Protein AF-A0A2M7HUG2-F1 (afdb_monomer)

Mean predicted aligned error: 11.89 Å

Nearest PDB structures (foldseek):
  5kzf-assembly1_D  TM=2.959E-01  e=6.775E+00  Mycobacterium tuberculosis H37Ra
  5kzf-assembly2_I  TM=2.815E-01  e=8.366E+00  Mycobacterium tub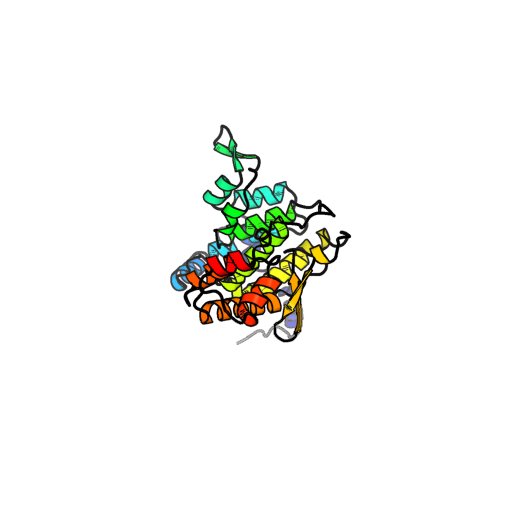erculosis H37Ra

Solvent-accessible surface area (backbone atoms only — not comparable to full-atom values): 16858 Å² total; per-residue (Å²): 139,79,85,80,78,78,63,81,75,59,64,70,60,55,68,65,53,69,78,73,55,79,51,75,72,56,66,36,56,81,67,73,50,79,65,95,54,52,68,56,48,52,48,49,33,65,72,63,66,51,101,62,50,58,61,59,58,77,66,34,47,53,56,66,56,65,70,40,69,77,71,44,76,65,59,49,48,58,36,48,66,69,42,59,65,77,54,29,62,60,41,29,38,67,44,98,87,67,44,84,39,66,78,48,88,69,64,67,67,78,48,67,78,54,88,51,71,68,50,51,39,52,34,53,49,52,43,66,70,58,74,77,75,57,75,89,54,80,58,56,62,29,30,51,35,32,55,48,49,52,44,39,33,73,74,43,85,51,41,85,48,38,61,62,50,51,50,49,50,24,69,48,47,6,70,84,41,60,86,61,85,61,61,66,71,56,52,36,46,77,38,66,43,97,88,68,48,82,42,71,40,66,34,41,57,65,32,58,78,67,67,76,58,60,66,47,52,54,51,52,51,51,53,48,52,50,37,34,76,58,55,44,33,58,97,44,73,69,30,48,53,54,47,57,72,64,64,46,84,94,37,42,54,51,48,48,42,45,72,75,68,42,94,74,59,54,78,32,57,70,53,42,47,58,72,38,45,84,90,68,80,131

Foldseek 3Di:
DDDDDDDPVVVVVVVVVVVVCPDPQVVVVVVVHPRPVPVVQVVVQVVVVDPDRVVCVVPQLLCQVLVPLQDDPVSLVVSQCPAPPVSLVQFADADPVRDGDDGDPHDLVVLLPDQDPSSLSVLLSVVNVPLDDPQPDQPVSFQSSLLSLLLNLQQHPCVVCSQVVLVSSQVSHQVSAQPPDHPPVNQWDWAAAPVRDIDIDGSGSYHVDHDRCVVVSVVLVVLLVLCCVLVQFPPDSVRSSVSSSLDDSVQVRQSNCQRPPDPDHDNYSVRSCLRRDPPNDD

Structure (mmCIF, N/CA/C/O backbone):
data_AF-A0A2M7HUG2-F1
#
_entry.id   AF-A0A2M7HUG2-F1
#
loop_
_atom_site.group_PDB
_atom_site.id
_atom_site.type_symbol
_atom_site.label_atom_id
_atom_site.label_alt_id
_atom_site.label_comp_id
_atom_site.label_asym_id
_atom_site.label_entity_id
_atom_site.label_seq_id
_atom_site.pdbx_PDB_ins_code
_atom_site.Cartn_x
_atom_site.Cartn_y
_atom_site.Cartn_z
_atom_site.occupancy
_atom_site.B_iso_or_equiv
_atom_site.auth_seq_id
_atom_site.auth_comp_id
_atom_site.auth_asym_id
_atom_site.auth_atom_id
_atom_site.pdbx_PDB_model_num
ATOM 1 N N . MET A 1 1 ? 27.079 -58.020 -15.331 1.00 39.78 1 MET A N 1
ATOM 2 C CA . MET A 1 1 ? 28.140 -57.332 -14.550 1.00 39.78 1 MET A CA 1
ATOM 3 C C . MET A 1 1 ? 29.052 -56.635 -15.557 1.00 39.78 1 MET A C 1
ATOM 5 O O . MET A 1 1 ? 29.547 -57.311 -16.440 1.00 39.78 1 MET A O 1
ATOM 9 N N . LYS A 1 2 ? 29.180 -55.307 -15.598 1.00 27.20 2 LYS A N 1
ATOM 10 C CA . LYS A 1 2 ? 29.823 -54.458 -14.583 1.00 27.20 2 LYS A CA 1
ATOM 11 C C . LYS A 1 2 ? 29.139 -53.083 -14.495 1.00 27.20 2 LYS A C 1
ATOM 13 O O . LYS A 1 2 ? 29.057 -52.376 -15.493 1.00 27.20 2 LYS A O 1
ATOM 18 N N . LYS A 1 3 ? 28.716 -52.695 -13.285 1.00 33.09 3 LYS A N 1
ATOM 19 C CA . LYS A 1 3 ? 28.557 -51.284 -12.904 1.00 33.09 3 LYS A CA 1
ATOM 20 C C . LYS A 1 3 ? 29.951 -50.652 -12.961 1.00 33.09 3 LYS A C 1
ATOM 22 O O . LYS A 1 3 ? 30.840 -51.123 -12.255 1.00 33.09 3 LYS A O 1
ATOM 27 N N . LYS A 1 4 ? 30.150 -49.621 -13.782 1.00 33.12 4 LYS A N 1
ATOM 28 C CA . LYS A 1 4 ? 31.242 -48.671 -13.545 1.00 33.12 4 LYS A CA 1
ATOM 29 C C . LYS A 1 4 ? 30.727 -47.668 -12.518 1.00 33.12 4 LYS A C 1
ATOM 31 O O . LYS A 1 4 ? 29.831 -46.887 -12.815 1.00 33.12 4 LYS A O 1
ATOM 36 N N . LEU A 1 5 ? 31.238 -47.786 -11.297 1.00 35.53 5 LEU A N 1
ATOM 37 C CA . LEU A 1 5 ? 31.214 -46.718 -10.306 1.00 35.53 5 LEU A CA 1
ATOM 38 C C . LEU A 1 5 ? 32.145 -45.624 -10.834 1.00 35.53 5 LEU A C 1
ATOM 40 O O . LEU A 1 5 ? 33.320 -45.899 -11.080 1.00 35.53 5 LEU A O 1
ATOM 44 N N . PHE A 1 6 ? 31.603 -44.435 -11.084 1.00 30.91 6 PHE A N 1
ATOM 45 C CA . PHE A 1 6 ? 32.429 -43.255 -11.305 1.00 30.91 6 PHE A CA 1
ATOM 46 C C . PHE A 1 6 ? 33.129 -42.898 -9.990 1.00 30.91 6 PHE A C 1
ATOM 48 O O . PHE A 1 6 ? 32.556 -43.055 -8.911 1.00 30.91 6 PHE A O 1
ATOM 55 N N . ALA A 1 7 ? 34.403 -42.529 -10.109 1.00 40.62 7 ALA A N 1
ATOM 56 C CA . ALA A 1 7 ? 35.298 -42.239 -9.001 1.00 40.62 7 ALA A CA 1
ATOM 57 C C . ALA A 1 7 ? 34.844 -40.988 -8.229 1.00 40.62 7 ALA A C 1
ATOM 59 O O . ALA A 1 7 ? 34.302 -40.051 -8.816 1.00 40.62 7 ALA A O 1
ATOM 60 N N . GLU A 1 8 ? 35.114 -40.968 -6.921 1.00 42.09 8 GLU A N 1
ATOM 61 C CA . GLU A 1 8 ? 34.738 -39.909 -5.965 1.00 42.09 8 GLU A CA 1
ATOM 62 C C . GLU A 1 8 ? 35.249 -38.497 -6.334 1.00 42.09 8 GLU A C 1
ATOM 64 O O . GLU A 1 8 ? 34.777 -37.503 -5.783 1.00 42.09 8 GLU A O 1
ATOM 69 N N . ASP A 1 9 ? 36.131 -38.371 -7.330 1.00 41.25 9 ASP A N 1
ATOM 70 C CA . ASP A 1 9 ? 36.651 -37.088 -7.811 1.00 41.25 9 ASP A CA 1
ATOM 71 C C . ASP A 1 9 ? 35.738 -36.355 -8.821 1.00 41.25 9 ASP A C 1
ATOM 73 O O . ASP A 1 9 ? 35.907 -35.152 -9.033 1.00 41.25 9 ASP A O 1
ATOM 77 N N . GLU A 1 10 ? 34.716 -37.003 -9.398 1.00 36.75 10 GLU A N 1
ATOM 78 C CA . GLU A 1 10 ? 33.700 -36.308 -10.222 1.00 36.75 10 GLU A CA 1
ATOM 79 C C . GLU A 1 10 ? 32.629 -35.598 -9.374 1.00 36.75 10 GLU A C 1
ATOM 81 O O . GLU A 1 10 ? 31.995 -34.636 -9.817 1.00 36.75 10 GLU A O 1
ATOM 86 N N . GLN A 1 11 ? 32.471 -35.994 -8.109 1.00 38.34 11 GLN A N 1
ATOM 87 C CA . GLN A 1 11 ? 31.438 -35.453 -7.223 1.00 38.34 11 GLN A CA 1
ATOM 88 C C . GLN A 1 11 ? 31.747 -34.023 -6.745 1.00 38.34 11 GLN A C 1
ATOM 90 O O . GLN A 1 11 ? 30.830 -33.255 -6.457 1.00 38.34 11 GLN A O 1
ATOM 95 N N . ARG A 1 12 ? 33.028 -33.622 -6.733 1.00 36.09 12 ARG A N 1
ATOM 96 C CA . ARG A 1 12 ? 33.456 -32.257 -6.369 1.00 36.09 12 ARG A CA 1
ATOM 97 C C . ARG A 1 12 ? 33.405 -31.249 -7.517 1.00 36.09 12 ARG A C 1
ATOM 99 O O . ARG A 1 12 ? 33.442 -30.053 -7.252 1.00 36.09 12 ARG A O 1
ATOM 106 N N . ARG A 1 13 ? 33.289 -31.691 -8.777 1.00 34.22 13 ARG A N 1
ATOM 107 C CA . ARG A 1 13 ? 33.104 -30.778 -9.925 1.00 34.22 13 ARG A CA 1
ATOM 108 C C . ARG A 1 13 ? 31.634 -30.465 -10.208 1.00 34.22 13 ARG A C 1
ATOM 110 O O . ARG A 1 13 ? 31.331 -29.372 -10.675 1.00 34.22 13 ARG A O 1
ATOM 117 N N . HIS A 1 14 ? 30.712 -31.350 -9.830 1.00 34.72 14 HIS A N 1
ATOM 118 C CA . HIS A 1 14 ? 29.276 -31.088 -9.972 1.00 34.72 14 HIS A CA 1
ATOM 119 C C . HIS A 1 14 ? 28.675 -30.200 -8.872 1.00 34.72 14 HIS A C 1
ATOM 121 O O . HIS A 1 14 ? 27.609 -29.623 -9.084 1.00 34.72 14 HIS A O 1
ATOM 127 N N . SER A 1 15 ? 29.349 -30.009 -7.732 1.00 34.22 15 SER A N 1
ATOM 128 C CA . SER A 1 15 ? 28.860 -29.092 -6.691 1.00 34.22 15 SER A CA 1
ATOM 129 C C . SER A 1 15 ? 29.024 -27.612 -7.058 1.00 34.22 15 SER A C 1
ATOM 131 O O . SER A 1 15 ? 28.327 -26.773 -6.498 1.00 34.22 15 SER A O 1
ATOM 133 N N . SER A 1 16 ? 29.904 -27.278 -8.008 1.00 33.34 16 SER A N 1
ATOM 134 C CA . SER A 1 16 ? 30.095 -25.901 -8.493 1.00 33.34 16 SER A CA 1
ATOM 135 C C . SER A 1 16 ? 29.276 -25.553 -9.744 1.00 33.34 16 SER A C 1
ATOM 137 O O . SER A 1 16 ? 29.158 -24.379 -10.075 1.00 33.34 16 SER A O 1
ATOM 139 N N . GLU A 1 17 ? 28.662 -26.530 -10.419 1.00 35.22 17 GLU A N 1
ATOM 140 C CA . GLU A 1 17 ? 27.786 -26.279 -11.582 1.00 35.22 17 GLU A CA 1
ATOM 141 C C . GLU A 1 17 ? 26.305 -26.090 -11.219 1.00 35.22 17 GLU A C 1
ATOM 143 O O . GLU A 1 17 ? 25.528 -25.589 -12.034 1.00 35.22 17 GLU A O 1
ATOM 148 N N . TRP A 1 18 ? 25.900 -26.439 -9.995 1.00 32.62 18 TRP A N 1
ATOM 149 C CA . TRP A 1 18 ? 24.529 -26.218 -9.514 1.00 32.62 18 TRP A CA 1
ATOM 150 C C . TRP A 1 18 ? 24.220 -24.748 -9.200 1.00 32.62 18 TRP A C 1
ATOM 152 O O . TRP A 1 18 ? 23.060 -24.349 -9.226 1.00 32.62 18 TRP A O 1
ATOM 162 N N . LEU A 1 19 ? 25.248 -23.933 -8.945 1.00 33.41 19 LEU A N 1
ATOM 163 C CA . LEU A 1 19 ? 25.098 -22.508 -8.629 1.00 33.41 19 LEU A CA 1
ATOM 164 C C . LEU A 1 19 ? 25.154 -21.594 -9.861 1.00 33.41 19 LEU A C 1
ATOM 166 O O . LEU A 1 19 ? 24.827 -20.420 -9.741 1.00 33.41 19 LEU A O 1
ATOM 170 N N . ASN A 1 20 ? 25.532 -22.118 -11.034 1.00 36.84 20 ASN A N 1
ATOM 171 C CA . ASN A 1 20 ? 25.719 -21.312 -12.249 1.00 36.84 20 ASN A CA 1
ATOM 172 C C . ASN A 1 20 ? 24.784 -21.691 -13.410 1.00 36.84 20 ASN A C 1
ATOM 174 O O . ASN A 1 20 ? 24.935 -21.209 -14.525 1.00 36.84 20 ASN A O 1
ATOM 178 N N . ASN A 1 21 ? 23.797 -22.549 -13.149 1.00 37.16 21 ASN A N 1
ATOM 179 C CA . ASN A 1 21 ? 22.698 -22.820 -14.069 1.00 37.16 21 ASN A CA 1
ATOM 180 C C . ASN A 1 21 ? 21.395 -22.367 -13.415 1.00 37.16 21 ASN A C 1
ATOM 182 O O . ASN A 1 21 ? 20.543 -23.181 -13.051 1.00 37.16 21 ASN A O 1
ATOM 186 N N . SER A 1 22 ? 21.254 -21.049 -13.260 1.00 41.75 22 SER A N 1
ATOM 187 C CA . SER A 1 22 ? 19.952 -20.407 -13.123 1.00 41.75 22 SER A CA 1
ATOM 188 C C . SER A 1 22 ? 19.038 -20.985 -14.206 1.00 41.75 22 SER A C 1
ATOM 190 O O . SER A 1 22 ? 19.267 -20.853 -15.403 1.00 41.75 22 SER A O 1
ATOM 192 N N . SER A 1 23 ? 18.084 -21.780 -13.730 1.00 41.84 23 SER A N 1
ATOM 193 C CA . SER A 1 23 ? 17.016 -22.473 -14.438 1.00 41.84 23 SER A CA 1
ATOM 194 C C . SER A 1 23 ? 16.964 -22.264 -15.961 1.00 41.84 23 SER A C 1
ATOM 196 O O . SER A 1 23 ? 16.574 -21.199 -16.441 1.00 41.84 23 SER A O 1
ATOM 198 N N . ARG A 1 24 ? 17.195 -23.342 -16.731 1.00 43.53 24 ARG A N 1
ATOM 199 C CA . ARG A 1 24 ? 16.886 -23.448 -18.181 1.00 43.53 24 ARG A CA 1
ATOM 200 C C . ARG A 1 24 ? 15.487 -22.923 -18.564 1.00 43.53 24 ARG A C 1
ATOM 202 O O . ARG A 1 24 ? 15.224 -22.698 -19.741 1.00 43.53 24 ARG A O 1
ATOM 209 N N . PHE A 1 25 ? 14.597 -22.763 -17.585 1.00 43.25 25 PHE A N 1
ATOM 210 C CA . PHE A 1 25 ? 13.287 -22.127 -17.685 1.00 43.25 25 PHE A CA 1
ATOM 211 C C . PHE A 1 25 ? 13.347 -20.644 -18.093 1.00 43.25 25 PHE A C 1
ATOM 213 O O . PHE A 1 25 ? 12.563 -20.234 -18.942 1.00 43.25 25 PHE A O 1
ATOM 220 N N . PHE A 1 26 ? 14.268 -19.848 -17.535 1.00 45.03 26 PHE A N 1
ATOM 221 C CA . PHE A 1 26 ? 14.373 -18.413 -17.839 1.00 45.03 26 PHE A CA 1
ATOM 222 C C . PHE A 1 26 ? 15.139 -18.157 -19.141 1.00 45.03 26 PHE A C 1
ATOM 224 O O . PHE A 1 26 ? 14.700 -17.347 -19.954 1.00 45.03 26 PHE A O 1
ATOM 231 N N . ASN A 1 27 ? 16.179 -18.951 -19.415 1.00 44.00 27 ASN A N 1
ATOM 232 C CA . ASN A 1 27 ? 16.991 -18.812 -20.632 1.00 44.00 27 ASN A CA 1
ATOM 233 C C . ASN A 1 27 ? 16.197 -19.090 -21.926 1.00 44.00 27 ASN A C 1
ATOM 235 O O . ASN A 1 27 ? 16.525 -18.553 -22.977 1.00 44.00 27 ASN A O 1
ATOM 239 N N . LYS A 1 28 ? 15.128 -19.901 -21.868 1.00 46.50 28 LYS A N 1
ATOM 240 C CA . LYS A 1 28 ? 14.225 -20.144 -23.013 1.00 46.50 28 LYS A CA 1
ATOM 241 C C . LYS A 1 28 ? 13.199 -19.024 -23.226 1.00 46.50 28 LYS A C 1
ATOM 243 O O . LYS A 1 28 ? 12.776 -18.800 -24.357 1.00 46.50 28 LYS A O 1
ATOM 248 N N . LYS A 1 29 ? 12.847 -18.285 -22.165 1.00 48.59 29 LYS A N 1
ATOM 249 C CA . LYS A 1 29 ? 11.951 -17.118 -22.228 1.00 48.59 29 LYS A CA 1
ATOM 250 C C . LYS A 1 29 ? 12.645 -15.916 -22.879 1.00 48.59 29 LYS A C 1
ATOM 252 O O . LYS A 1 29 ? 12.018 -15.231 -23.678 1.00 48.59 29 LYS A O 1
ATOM 257 N N . GLU A 1 30 ? 13.938 -15.714 -22.610 1.00 42.62 30 GLU A N 1
ATOM 258 C CA . GLU A 1 30 ? 14.770 -14.718 -23.314 1.00 42.62 30 GLU A CA 1
ATOM 259 C C . GLU A 1 30 ? 14.915 -15.006 -24.821 1.00 42.62 30 GLU A C 1
ATOM 261 O O . GLU A 1 30 ? 15.179 -14.094 -25.597 1.00 42.62 30 GLU A O 1
ATOM 266 N N . GLN A 1 31 ? 14.701 -16.256 -25.251 1.00 44.75 31 GLN A N 1
ATOM 267 C CA . GLN A 1 31 ? 14.846 -16.702 -26.644 1.00 44.75 31 GLN A CA 1
ATOM 268 C C . GLN A 1 31 ? 13.511 -16.871 -27.396 1.00 44.75 31 GLN A C 1
ATOM 270 O O . GLN A 1 31 ? 13.511 -17.309 -28.544 1.00 44.75 31 GLN A O 1
ATOM 275 N N . GLY A 1 32 ? 12.372 -16.525 -26.784 1.00 38.75 32 GLY A N 1
ATOM 276 C CA . GLY A 1 32 ? 11.061 -16.570 -27.445 1.00 38.75 32 GLY A CA 1
ATOM 277 C C . GLY A 1 32 ? 10.471 -17.972 -27.651 1.00 38.75 32 GLY A C 1
ATOM 278 O O . GLY A 1 32 ? 9.516 -18.118 -28.413 1.00 38.75 32 GLY A O 1
ATOM 279 N N . GLU A 1 33 ? 10.993 -19.006 -26.982 1.00 40.38 33 GLU A N 1
ATOM 280 C CA . GLU A 1 33 ? 10.409 -20.352 -27.034 1.00 40.38 33 GLU A CA 1
ATOM 281 C C . GLU A 1 33 ? 9.232 -20.500 -26.043 1.00 40.38 33 GLU A C 1
ATOM 283 O O . GLU A 1 33 ? 9.330 -20.048 -24.895 1.00 40.38 33 GLU A O 1
ATOM 288 N N . PRO A 1 34 ? 8.123 -21.169 -26.428 1.00 41.75 34 PRO A N 1
ATOM 289 C CA . PRO A 1 34 ? 6.991 -21.401 -25.535 1.00 41.75 34 PRO A CA 1
ATOM 290 C C . PRO A 1 34 ? 7.377 -22.299 -24.350 1.00 41.75 34 PRO A C 1
ATOM 292 O O . PRO A 1 34 ? 8.118 -23.279 -24.473 1.00 41.75 34 PRO A O 1
ATOM 295 N N . VAL A 1 35 ? 6.862 -21.953 -23.168 1.00 49.34 35 VAL A N 1
ATOM 296 C CA . VAL A 1 35 ? 7.188 -22.616 -21.901 1.00 49.34 35 VAL A CA 1
ATOM 297 C C . VAL A 1 35 ? 6.667 -24.060 -21.924 1.00 49.34 35 VAL A C 1
ATOM 299 O O . VAL A 1 35 ? 5.472 -24.303 -21.836 1.00 49.34 35 VAL A O 1
ATOM 302 N N . ILE A 1 36 ? 7.573 -25.045 -21.955 1.00 46.25 36 ILE A N 1
ATOM 303 C CA . ILE A 1 36 ? 7.292 -26.499 -22.084 1.00 46.25 36 ILE A CA 1
ATOM 304 C C . ILE A 1 36 ? 6.369 -27.068 -20.970 1.00 46.25 36 ILE A C 1
ATOM 306 O O . ILE A 1 36 ? 5.913 -28.206 -21.046 1.00 46.25 36 ILE A O 1
ATOM 310 N N . ARG A 1 37 ? 6.057 -26.293 -19.922 1.00 52.31 37 ARG A N 1
ATOM 311 C CA . ARG A 1 37 ? 5.149 -26.673 -18.821 1.00 52.31 37 ARG A CA 1
ATOM 312 C C . ARG A 1 37 ? 4.022 -25.674 -18.579 1.00 52.31 37 ARG A C 1
ATOM 314 O O . ARG A 1 37 ? 3.494 -25.617 -17.473 1.00 52.31 37 ARG A O 1
ATOM 321 N N . GLU A 1 38 ? 3.658 -24.902 -19.597 1.00 52.06 38 GLU A N 1
ATOM 322 C CA . GLU A 1 38 ? 2.500 -24.005 -19.577 1.00 52.06 38 GLU A CA 1
ATOM 323 C C . GLU A 1 38 ? 1.259 -24.708 -19.006 1.00 52.06 38 GLU A C 1
ATOM 325 O O . GLU A 1 38 ? 0.693 -24.239 -18.027 1.00 52.06 38 GLU A O 1
ATOM 330 N N . TYR A 1 39 ? 0.984 -25.934 -19.462 1.00 56.41 39 TYR A N 1
ATOM 331 C CA . TYR A 1 39 ? -0.120 -26.764 -18.973 1.00 56.41 39 TYR A CA 1
ATOM 332 C C . TYR A 1 39 ? -0.062 -27.111 -17.471 1.00 56.41 39 TYR A C 1
ATOM 334 O O . TYR A 1 39 ? -1.100 -27.346 -16.864 1.00 56.41 39 TYR A O 1
ATOM 342 N N . VAL A 1 40 ? 1.127 -27.180 -16.854 1.00 56.12 40 VAL A N 1
ATOM 343 C CA . VAL A 1 40 ? 1.271 -27.447 -15.409 1.00 56.12 40 VAL A CA 1
ATOM 344 C C . VAL A 1 40 ? 0.944 -26.192 -14.616 1.00 56.12 40 VAL A C 1
ATOM 346 O O . VAL A 1 40 ? 0.274 -26.281 -13.596 1.00 56.12 40 VAL A O 1
ATOM 349 N N . VAL A 1 41 ? 1.405 -25.029 -15.083 1.00 57.81 41 VAL A N 1
ATOM 350 C CA . VAL A 1 41 ? 1.074 -23.742 -14.460 1.00 57.81 41 VAL A CA 1
ATOM 351 C C . VAL A 1 41 ? -0.418 -23.454 -14.629 1.00 57.81 41 VAL A C 1
ATOM 353 O O . VAL A 1 41 ? -1.068 -23.087 -13.658 1.00 57.81 41 VAL A O 1
ATOM 356 N N . ASP A 1 42 ? -0.979 -23.733 -15.807 1.00 60.19 42 ASP A N 1
ATOM 357 C CA . ASP A 1 42 ? -2.413 -23.615 -16.074 1.00 60.19 42 ASP A CA 1
ATOM 358 C C . ASP A 1 42 ? -3.236 -24.594 -15.205 1.00 60.19 42 ASP A C 1
ATOM 360 O O . ASP A 1 42 ? -4.296 -24.231 -14.697 1.00 60.19 42 ASP A O 1
ATOM 364 N N . ASP A 1 43 ? -2.758 -25.827 -14.972 1.00 60.22 43 ASP A N 1
ATOM 365 C CA . ASP A 1 43 ? -3.430 -26.794 -14.088 1.00 60.22 43 ASP A CA 1
ATOM 366 C C . ASP A 1 43 ? -3.313 -26.413 -12.603 1.00 60.22 43 ASP A C 1
ATOM 368 O O . ASP A 1 43 ? -4.262 -26.612 -11.845 1.00 60.22 43 ASP A O 1
ATOM 372 N N . ILE A 1 44 ? -2.185 -25.831 -12.181 1.00 60.34 44 ILE A N 1
ATOM 373 C CA . ILE A 1 44 ? -2.018 -25.252 -10.840 1.00 60.34 44 ILE A CA 1
ATOM 374 C C . ILE A 1 44 ? -2.990 -24.082 -10.659 1.00 60.34 44 ILE A C 1
ATOM 376 O O . ILE A 1 44 ? -3.737 -24.076 -9.684 1.00 60.34 44 ILE A O 1
ATOM 380 N N . ASP A 1 45 ? -3.056 -23.155 -11.615 1.00 62.91 45 ASP A N 1
ATOM 381 C CA . ASP A 1 45 ? -3.976 -22.011 -11.596 1.00 62.91 45 ASP A CA 1
ATOM 382 C C . ASP A 1 45 ? -5.436 -22.458 -11.516 1.00 62.91 45 ASP A C 1
ATOM 384 O O . ASP A 1 45 ? -6.195 -21.997 -10.659 1.00 62.91 45 ASP A O 1
ATOM 388 N N . ARG A 1 46 ? -5.812 -23.435 -12.348 1.00 66.06 46 ARG A N 1
ATOM 389 C CA . ARG A 1 46 ? -7.148 -24.037 -12.351 1.00 66.06 46 ARG A CA 1
ATOM 390 C C . ARG A 1 46 ? -7.499 -24.686 -11.011 1.00 66.06 46 ARG A C 1
ATOM 392 O O . ARG A 1 46 ? -8.639 -24.585 -10.569 1.00 66.06 46 ARG A O 1
ATOM 399 N N . ARG A 1 47 ? -6.550 -25.380 -10.374 1.00 60.03 47 ARG A N 1
ATOM 400 C CA . ARG A 1 47 ? -6.768 -26.069 -9.087 1.00 60.03 47 ARG A CA 1
ATOM 401 C C . ARG A 1 47 ? -6.772 -25.124 -7.896 1.00 60.03 47 ARG A C 1
ATOM 403 O O . ARG A 1 47 ? -7.486 -25.386 -6.934 1.00 60.03 47 ARG A O 1
ATOM 410 N N . LEU A 1 48 ? -5.974 -24.061 -7.944 1.00 62.22 48 LEU A N 1
ATOM 411 C CA . LEU A 1 48 ? -5.920 -23.061 -6.883 1.00 62.22 48 LEU A CA 1
ATOM 412 C C . LEU A 1 48 ? -7.151 -22.153 -6.894 1.00 62.22 48 LEU A C 1
ATOM 414 O O . LEU A 1 48 ? -7.438 -21.550 -5.864 1.00 62.22 48 LEU A O 1
ATOM 418 N N . ASN A 1 49 ? -7.889 -22.091 -8.016 1.00 54.72 49 ASN A N 1
ATOM 419 C CA . ASN A 1 49 ? -9.096 -21.271 -8.181 1.00 54.72 49 ASN A CA 1
ATOM 420 C C . ASN A 1 49 ? -8.889 -19.841 -7.650 1.00 54.72 49 ASN A C 1
ATOM 422 O O . ASN A 1 49 ? -9.771 -19.242 -7.033 1.00 54.72 49 ASN A O 1
ATOM 426 N N . ALA A 1 50 ? -7.667 -19.337 -7.811 1.00 56.78 50 ALA A N 1
ATOM 427 C CA . ALA A 1 50 ? -7.299 -18.019 -7.355 1.00 56.78 50 ALA A CA 1
ATOM 428 C C . ALA A 1 50 ? -7.932 -17.001 -8.306 1.00 56.78 50 ALA A C 1
ATOM 430 O O . ALA A 1 50 ? -7.947 -17.202 -9.519 1.00 56.78 50 ALA A O 1
ATOM 431 N N . GLU A 1 51 ? -8.394 -15.870 -7.773 1.00 52.97 51 GLU A N 1
ATOM 432 C CA . GLU A 1 51 ? -8.858 -14.733 -8.586 1.00 52.97 51 GLU A CA 1
ATOM 433 C C . GLU A 1 51 ? -7.761 -14.199 -9.533 1.00 52.97 51 GLU A C 1
ATOM 435 O O . GLU A 1 51 ? -8.039 -13.407 -10.431 1.00 52.97 51 GLU A O 1
ATOM 440 N N . PHE A 1 52 ? -6.514 -14.651 -9.352 1.00 54.88 52 PHE A N 1
ATOM 441 C CA . PHE A 1 52 ? -5.350 -14.272 -10.133 1.00 54.88 52 PHE A CA 1
ATOM 442 C C . PHE A 1 52 ? -4.529 -15.502 -10.553 1.00 54.88 52 PHE A C 1
ATOM 444 O O . PHE A 1 52 ? -4.124 -16.303 -9.713 1.00 54.88 52 PHE A O 1
ATOM 451 N N . SER A 1 53 ? -4.246 -15.627 -11.852 1.00 65.12 53 SER A N 1
ATOM 452 C CA . SER A 1 53 ? -3.376 -16.675 -12.407 1.00 65.12 53 SER A CA 1
ATOM 453 C C . SER A 1 53 ? -1.917 -16.471 -11.968 1.00 65.12 53 SER A C 1
ATOM 455 O O . SER A 1 53 ? -1.349 -15.392 -12.159 1.00 65.12 53 SER A O 1
ATOM 457 N N . PHE A 1 54 ? -1.273 -17.506 -11.424 1.00 64.88 54 PHE A N 1
ATOM 458 C CA . PHE A 1 54 ? 0.159 -17.525 -11.115 1.00 64.88 54 PHE A CA 1
ATOM 459 C C . PHE A 1 54 ? 1.000 -17.294 -12.362 1.00 64.88 54 PHE A C 1
ATOM 461 O O . PHE A 1 54 ? 2.027 -16.625 -12.280 1.00 64.88 54 PHE A O 1
ATOM 468 N N . LYS A 1 55 ? 0.581 -17.789 -13.530 1.00 64.56 55 LYS A N 1
ATOM 469 C CA . LYS A 1 55 ? 1.265 -17.487 -14.794 1.00 64.56 55 LYS A CA 1
ATOM 470 C C . LYS A 1 55 ? 1.278 -15.987 -15.077 1.00 64.56 55 LYS A C 1
ATOM 472 O O . LYS A 1 55 ? 2.332 -15.432 -15.392 1.00 64.56 55 LYS A O 1
ATOM 477 N N . THR A 1 56 ? 0.131 -15.333 -14.907 1.00 64.94 56 THR A N 1
ATOM 478 C CA . THR A 1 56 ? -0.009 -13.878 -15.042 1.00 64.94 56 THR A CA 1
ATOM 479 C C . THR A 1 56 ? 0.825 -13.139 -14.000 1.00 64.94 56 THR A C 1
ATOM 481 O O . THR A 1 56 ? 1.422 -12.116 -14.323 1.00 64.94 56 THR A O 1
ATOM 484 N N . LEU A 1 57 ? 0.943 -13.675 -12.780 1.00 67.50 57 LEU A N 1
ATOM 485 C CA . LEU A 1 57 ? 1.803 -13.120 -11.732 1.00 67.50 57 LEU A CA 1
ATOM 486 C C . LEU A 1 57 ? 3.280 -13.218 -12.097 1.00 67.50 57 LEU A C 1
ATOM 488 O O . LEU A 1 57 ? 3.972 -12.210 -12.085 1.00 67.50 57 LEU A O 1
ATOM 492 N N . LEU A 1 58 ? 3.767 -14.403 -12.456 1.00 68.38 58 LEU A N 1
ATOM 493 C CA . LEU A 1 58 ? 5.175 -14.648 -12.789 1.00 68.38 58 LEU A CA 1
ATOM 494 C C . LEU A 1 58 ? 5.612 -13.930 -14.071 1.00 68.38 58 LEU A C 1
ATOM 496 O O . LEU A 1 58 ? 6.787 -13.617 -14.248 1.00 68.38 58 LEU A O 1
ATOM 500 N N . CYS A 1 59 ? 4.675 -13.670 -14.980 1.00 72.56 59 CYS A N 1
ATOM 501 C CA . CYS A 1 59 ? 4.928 -12.913 -16.202 1.00 72.56 59 CYS A CA 1
ATOM 502 C C . CYS A 1 59 ? 4.564 -11.431 -16.077 1.00 72.56 59 CYS A C 1
ATOM 504 O O . CYS A 1 59 ? 4.611 -10.723 -17.080 1.00 72.56 59 CYS A O 1
ATOM 506 N N . HIS A 1 60 ? 4.206 -10.961 -14.880 1.00 82.44 60 HIS A N 1
ATOM 507 C CA . HIS A 1 60 ? 3.747 -9.596 -14.692 1.00 82.44 60 HIS A CA 1
ATOM 508 C C . HIS A 1 60 ? 4.864 -8.579 -15.009 1.00 82.44 60 HIS A C 1
ATOM 510 O O . HIS A 1 60 ? 5.992 -8.766 -14.541 1.00 82.44 60 HIS A O 1
ATOM 516 N N . PRO A 1 61 ? 4.571 -7.459 -15.708 1.00 83.44 61 PRO A N 1
ATOM 517 C CA . PRO A 1 61 ? 5.559 -6.411 -16.004 1.00 83.44 61 PRO A CA 1
ATOM 518 C C . PRO A 1 61 ? 6.236 -5.794 -14.768 1.00 83.44 61 PRO A C 1
ATOM 520 O O . PRO A 1 61 ? 7.299 -5.193 -14.878 1.00 83.44 61 PRO A O 1
ATOM 523 N N . LEU A 1 62 ? 5.651 -5.970 -13.577 1.00 87.50 62 LEU A N 1
ATOM 524 C CA . LEU A 1 62 ? 6.235 -5.536 -12.301 1.00 87.50 62 LEU A CA 1
ATOM 525 C C . LEU A 1 62 ? 7.669 -6.037 -12.124 1.00 87.50 62 LEU A C 1
ATOM 527 O O . LEU A 1 62 ? 8.511 -5.270 -11.678 1.00 87.50 62 LEU A O 1
ATOM 531 N N . TRP A 1 63 ? 7.946 -7.297 -12.469 1.00 85.31 63 TRP A N 1
ATOM 532 C CA . TRP A 1 63 ? 9.275 -7.879 -12.265 1.00 85.31 63 TRP A CA 1
ATOM 533 C C . TRP A 1 63 ? 10.329 -7.159 -13.108 1.00 85.31 63 TRP A C 1
ATOM 535 O O . TRP A 1 63 ? 11.365 -6.765 -12.592 1.00 85.31 63 TRP A O 1
ATOM 545 N N . GLN A 1 64 ? 9.999 -6.835 -14.362 1.00 85.31 64 GLN A N 1
ATOM 546 C CA . GLN A 1 64 ? 10.871 -6.036 -15.230 1.00 85.31 64 GLN A CA 1
ATOM 547 C C . GLN A 1 64 ? 11.130 -4.632 -14.669 1.00 85.31 64 GLN A C 1
ATOM 549 O O . GLN A 1 64 ? 12.208 -4.080 -14.870 1.00 85.31 64 GLN A O 1
ATOM 554 N N . LEU A 1 65 ? 10.151 -4.052 -13.966 1.00 88.31 65 LEU A N 1
ATOM 555 C CA . LEU A 1 65 ? 10.313 -2.752 -13.323 1.00 88.31 65 LEU A CA 1
ATOM 556 C C . LEU A 1 65 ? 11.274 -2.818 -12.140 1.00 88.31 65 LEU A C 1
ATOM 558 O O . LEU A 1 65 ? 12.128 -1.948 -12.017 1.00 88.31 65 LEU A O 1
ATOM 562 N N . ILE A 1 66 ? 11.102 -3.809 -11.260 1.00 89.25 66 ILE A N 1
ATOM 563 C CA . ILE A 1 66 ? 11.837 -3.868 -9.991 1.00 89.25 66 ILE A CA 1
ATOM 564 C C . ILE A 1 66 ? 13.226 -4.497 -10.126 1.00 89.25 66 ILE A C 1
ATOM 566 O O . ILE A 1 66 ? 14.104 -4.154 -9.344 1.00 89.25 66 ILE A O 1
ATOM 570 N N . ASP A 1 67 ? 13.435 -5.357 -11.125 1.00 85.00 67 ASP A N 1
ATOM 571 C CA . ASP A 1 67 ? 14.737 -5.971 -11.412 1.00 85.00 67 ASP A CA 1
ATOM 572 C C . ASP A 1 67 ? 15.654 -5.028 -12.216 1.00 85.00 67 ASP A C 1
ATOM 574 O O . ASP A 1 67 ? 16.863 -5.251 -12.320 1.00 85.00 67 ASP A O 1
ATOM 578 N N . ASN A 1 68 ? 15.106 -3.950 -12.791 1.00 85.00 68 ASN A N 1
ATOM 579 C CA . ASN A 1 68 ? 15.893 -2.938 -13.482 1.00 85.00 68 ASN A CA 1
ATOM 580 C C . ASN A 1 68 ? 16.500 -1.949 -12.481 1.00 85.00 68 ASN A C 1
ATOM 582 O O . ASN A 1 68 ? 15.890 -0.932 -12.162 1.00 85.00 68 ASN A O 1
ATOM 586 N N . ALA A 1 69 ? 17.730 -2.217 -12.043 1.00 82.25 69 ALA A N 1
ATOM 587 C CA . ALA A 1 69 ? 18.444 -1.392 -11.069 1.00 82.25 69 ALA A CA 1
ATOM 588 C C . ALA A 1 69 ? 18.655 0.074 -11.500 1.00 82.25 69 ALA A C 1
ATOM 590 O O . ALA A 1 69 ? 18.891 0.912 -10.639 1.00 82.25 69 ALA A O 1
ATOM 591 N N . GLN A 1 70 ? 18.585 0.407 -12.796 1.00 84.88 70 GLN A N 1
ATOM 592 C CA . GLN A 1 70 ? 18.721 1.781 -13.302 1.00 84.88 70 GLN A CA 1
ATOM 593 C C . GLN A 1 70 ? 17.590 2.117 -14.285 1.00 84.88 70 GLN A C 1
ATOM 595 O O . GLN A 1 70 ? 17.805 2.196 -15.500 1.00 84.88 70 GLN A O 1
ATOM 600 N N . PRO A 1 71 ? 16.363 2.322 -13.781 1.00 86.25 71 PRO A N 1
ATOM 601 C CA . PRO A 1 71 ? 15.199 2.482 -14.632 1.00 86.25 71 PRO A CA 1
ATOM 602 C C . PRO A 1 71 ? 15.249 3.828 -15.363 1.00 86.25 71 PRO A C 1
ATOM 604 O O . PRO A 1 71 ? 15.249 4.898 -14.757 1.00 86.25 71 PRO A O 1
ATOM 607 N N . SER A 1 72 ? 15.275 3.778 -16.695 1.00 86.94 72 SER A N 1
ATOM 608 C CA . SER A 1 72 ? 15.115 4.953 -17.554 1.00 86.94 72 SER A CA 1
ATOM 609 C C . SER A 1 72 ? 13.633 5.258 -17.780 1.00 86.94 72 SER A C 1
ATOM 611 O O . SER A 1 72 ? 12.801 4.346 -17.764 1.00 86.94 72 SER A O 1
ATOM 613 N N . THR A 1 73 ? 13.292 6.511 -18.096 1.00 85.56 73 THR A N 1
ATOM 614 C CA . THR A 1 73 ? 11.917 6.904 -18.465 1.00 85.56 73 THR A CA 1
ATOM 615 C C . THR A 1 73 ? 11.338 6.022 -19.577 1.00 85.56 73 THR A C 1
ATOM 617 O O . THR A 1 73 ? 10.158 5.678 -19.548 1.00 85.56 73 THR A O 1
ATOM 620 N N . GLN A 1 74 ? 12.169 5.618 -20.543 1.00 84.75 74 GLN A N 1
ATOM 621 C CA . GLN A 1 74 ? 11.757 4.738 -21.635 1.00 84.75 74 GLN A CA 1
ATOM 622 C C . GLN A 1 74 ? 11.452 3.317 -21.137 1.00 84.75 74 GLN A C 1
ATOM 624 O O . GLN A 1 74 ? 10.382 2.796 -21.438 1.00 84.75 74 GLN A O 1
ATOM 629 N N . SER A 1 75 ? 12.324 2.729 -20.310 1.00 85.81 75 SER A N 1
ATOM 630 C CA . SER A 1 75 ? 12.084 1.392 -19.740 1.00 85.81 75 SER A CA 1
ATOM 631 C C . SER A 1 75 ? 10.840 1.351 -18.842 1.00 85.81 75 SER A C 1
ATOM 633 O O . SER A 1 75 ? 10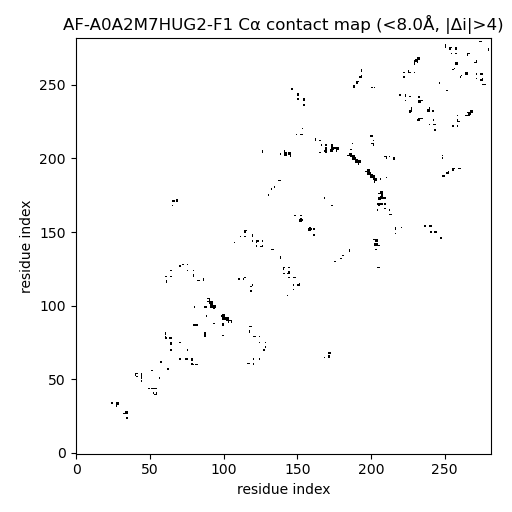.056 0.408 -18.896 1.00 85.81 75 SER A O 1
ATOM 635 N N . ILE A 1 76 ? 10.590 2.418 -18.074 1.00 88.62 76 ILE A N 1
ATOM 636 C CA . ILE A 1 76 ? 9.376 2.551 -17.261 1.00 88.62 76 ILE A CA 1
ATOM 637 C C . ILE A 1 76 ? 8.140 2.625 -18.166 1.00 88.62 76 ILE A C 1
ATOM 639 O O . ILE A 1 76 ? 7.135 1.967 -17.896 1.00 88.62 76 ILE A O 1
ATOM 643 N N . LYS A 1 77 ? 8.203 3.391 -19.262 1.00 85.94 77 LYS A N 1
ATOM 644 C CA . LYS A 1 77 ? 7.110 3.460 -20.240 1.00 85.94 77 LYS A CA 1
ATOM 645 C C . LYS A 1 77 ? 6.817 2.086 -20.845 1.00 85.94 77 LYS A C 1
ATOM 647 O O . LYS A 1 77 ? 5.649 1.719 -20.917 1.00 85.94 77 LYS A O 1
ATOM 652 N N . GLU A 1 78 ? 7.842 1.337 -21.242 1.00 84.75 78 GLU A N 1
ATOM 653 C CA . GLU A 1 78 ? 7.711 -0.013 -21.811 1.00 84.75 78 GLU A CA 1
ATOM 654 C C . GLU A 1 78 ? 7.021 -0.984 -20.849 1.00 84.75 78 GLU A C 1
ATOM 656 O O . GLU A 1 78 ? 6.110 -1.706 -21.248 1.00 84.75 78 GLU A O 1
ATOM 661 N N . VAL A 1 79 ? 7.363 -0.949 -19.561 1.00 86.12 79 VAL A N 1
ATOM 662 C CA . VAL A 1 79 ? 6.645 -1.722 -18.537 1.00 86.12 79 VAL A CA 1
ATOM 663 C C . VAL A 1 79 ? 5.168 -1.326 -18.485 1.00 86.12 79 VAL A C 1
ATOM 665 O O . VAL A 1 79 ? 4.284 -2.182 -18.475 1.00 86.12 79 VAL A O 1
ATOM 668 N N . LEU A 1 80 ? 4.882 -0.024 -18.431 1.00 87.81 80 LEU A N 1
ATOM 669 C CA . LEU A 1 80 ? 3.530 0.479 -18.197 1.00 87.81 80 LEU A CA 1
ATOM 670 C C . LEU A 1 80 ? 2.579 0.260 -19.377 1.00 87.81 80 LEU A C 1
ATOM 672 O O . LEU A 1 80 ? 1.386 0.071 -19.147 1.00 87.81 80 LEU A O 1
ATOM 676 N N . VAL A 1 81 ? 3.074 0.266 -20.619 1.00 85.25 81 VAL A N 1
ATOM 677 C CA . VAL A 1 81 ? 2.250 -0.052 -21.802 1.00 85.25 81 VAL A CA 1
ATOM 678 C C . VAL A 1 81 ? 1.904 -1.540 -21.903 1.00 85.25 81 VAL A C 1
ATOM 680 O O . VAL A 1 81 ? 0.938 -1.882 -22.574 1.00 85.25 81 VAL A O 1
ATOM 683 N N . ASN A 1 82 ? 2.643 -2.409 -21.204 1.00 83.19 82 ASN A N 1
ATOM 684 C CA . ASN A 1 82 ? 2.364 -3.846 -21.114 1.00 83.19 82 ASN A CA 1
ATOM 685 C C . ASN A 1 82 ? 1.368 -4.208 -19.991 1.00 83.19 82 ASN A C 1
ATOM 687 O O . ASN A 1 82 ? 1.084 -5.385 -19.765 1.00 83.19 82 ASN A O 1
ATOM 691 N N . LEU A 1 83 ? 0.834 -3.220 -19.266 1.00 85.31 83 LEU A N 1
ATOM 692 C CA . LEU A 1 83 ? -0.271 -3.431 -18.327 1.00 85.31 83 LEU A CA 1
ATOM 693 C C . LEU A 1 83 ? -1.606 -3.637 -19.075 1.00 85.31 83 LEU A C 1
ATOM 695 O O . LEU A 1 83 ? -1.711 -3.309 -20.256 1.00 85.31 83 LEU A O 1
ATOM 699 N N . PRO A 1 84 ? -2.666 -4.140 -18.409 1.00 84.25 84 PRO A N 1
ATOM 700 C CA . PRO A 1 84 ? -3.982 -4.258 -19.034 1.00 84.25 84 PRO A CA 1
ATOM 701 C C . PRO A 1 84 ? -4.492 -2.926 -19.600 1.00 84.25 84 PRO A C 1
ATOM 703 O O . PRO A 1 84 ? -4.252 -1.862 -19.022 1.00 84.25 84 PRO A O 1
ATOM 706 N N . ALA A 1 85 ? -5.279 -2.986 -20.680 1.00 83.06 85 ALA A N 1
ATOM 707 C CA . ALA A 1 85 ? -5.770 -1.806 -21.401 1.00 83.06 85 ALA A CA 1
ATOM 708 C C . ALA A 1 85 ? -6.469 -0.771 -20.497 1.00 83.06 85 ALA A C 1
ATOM 710 O O . ALA A 1 85 ? -6.323 0.431 -20.691 1.00 83.06 85 ALA A O 1
ATOM 711 N N . SER A 1 86 ? -7.174 -1.214 -19.450 1.00 84.19 86 SER A N 1
ATOM 712 C CA . SER A 1 86 ? -7.804 -0.322 -18.466 1.00 84.19 86 SER A CA 1
ATOM 713 C C . SER A 1 86 ? -6.803 0.587 -17.736 1.00 84.19 86 SER A C 1
ATOM 715 O O . SER A 1 86 ? -7.124 1.742 -17.449 1.00 84.19 86 SER A O 1
ATOM 717 N N . TYR A 1 87 ? -5.591 0.094 -17.470 1.00 86.44 87 TYR A N 1
ATOM 718 C CA . TYR A 1 87 ? -4.491 0.853 -16.878 1.00 86.44 87 TYR A CA 1
ATOM 719 C C . TYR A 1 87 ? -3.766 1.698 -17.923 1.00 86.44 87 TYR A C 1
ATOM 721 O O . TYR A 1 87 ? -3.511 2.877 -17.677 1.00 86.44 87 TYR A O 1
ATOM 729 N N . VAL A 1 88 ? -3.505 1.153 -19.113 1.00 84.88 88 VAL A N 1
ATOM 730 C CA . VAL A 1 88 ? -2.874 1.906 -20.212 1.00 84.88 88 VAL A CA 1
ATOM 731 C C . VAL A 1 88 ? -3.713 3.134 -20.576 1.00 84.88 88 VAL A C 1
ATOM 733 O O . VAL A 1 88 ? -3.191 4.248 -20.610 1.00 84.88 88 VAL A O 1
ATOM 736 N N . ASN A 1 89 ? -5.031 2.976 -20.708 1.00 84.31 89 ASN A N 1
ATOM 737 C CA . ASN A 1 89 ? -5.963 4.058 -21.045 1.00 84.31 89 ASN A CA 1
ATOM 738 C C . ASN A 1 89 ? -6.076 5.110 -19.932 1.00 84.31 89 ASN A C 1
ATOM 740 O O . ASN A 1 89 ? -6.384 6.283 -20.187 1.00 84.31 89 ASN A O 1
ATOM 744 N N . LEU A 1 90 ? -5.820 4.709 -18.684 1.00 85.81 90 LEU A N 1
ATOM 745 C CA . LEU A 1 90 ? -5.725 5.623 -17.551 1.00 85.81 90 LEU A CA 1
ATOM 746 C C . LEU A 1 90 ? -4.435 6.460 -17.613 1.00 85.81 90 LEU A C 1
ATOM 748 O O . LEU A 1 90 ? -4.467 7.651 -17.293 1.00 85.81 90 LEU A O 1
ATOM 752 N N . LEU A 1 91 ? -3.328 5.844 -18.034 1.00 85.69 91 LEU A N 1
ATOM 753 C CA . LEU A 1 91 ? -1.973 6.402 -18.031 1.00 85.69 91 LEU A CA 1
ATOM 754 C C . LEU A 1 91 ? -1.640 7.236 -19.268 1.00 85.69 91 LEU A C 1
ATOM 756 O O . LEU A 1 91 ? -0.947 8.241 -19.126 1.00 85.69 91 LEU A O 1
ATOM 760 N N . TYR A 1 92 ? -2.133 6.871 -20.448 1.00 85.69 92 TYR A N 1
ATOM 761 C CA . TYR A 1 92 ? -1.721 7.457 -21.725 1.00 85.69 92 TYR A CA 1
ATOM 762 C C . TYR A 1 92 ? -2.908 8.012 -22.515 1.00 85.69 92 TYR A C 1
ATOM 764 O O . TYR A 1 92 ? -4.064 7.647 -22.277 1.00 85.69 92 TYR A O 1
ATOM 772 N N . ARG A 1 93 ? -2.642 8.970 -23.410 1.00 84.50 93 ARG A N 1
ATOM 773 C CA . ARG A 1 93 ? -3.591 9.349 -24.470 1.00 84.50 93 ARG A CA 1
ATOM 774 C C . ARG A 1 93 ? -3.379 8.413 -25.659 1.00 84.50 93 ARG A C 1
ATOM 776 O O . ARG A 1 93 ? -2.328 7.796 -25.756 1.00 84.50 93 ARG A O 1
ATOM 783 N N . GLU A 1 94 ? -4.367 8.299 -26.528 1.00 82.62 94 GLU A N 1
ATOM 784 C CA . GLU A 1 94 ? -4.197 7.636 -27.823 1.00 82.62 94 GLU A CA 1
ATOM 785 C C . GLU A 1 94 ? -3.805 8.700 -28.857 1.00 82.62 94 GLU A C 1
ATOM 787 O O . GLU A 1 94 ? -4.289 9.837 -28.780 1.00 82.62 94 GLU A O 1
ATOM 792 N N . ASP A 1 95 ? -2.888 8.376 -29.767 1.00 79.44 95 ASP A N 1
ATOM 793 C CA . ASP A 1 95 ? -2.617 9.194 -30.951 1.00 79.44 95 ASP A CA 1
ATOM 794 C C . ASP A 1 95 ? -3.613 8.910 -32.087 1.00 79.44 95 ASP A C 1
ATOM 796 O O . ASP A 1 95 ? -4.574 8.157 -31.929 1.00 79.44 95 ASP A O 1
ATOM 800 N N . ALA A 1 96 ? -3.405 9.565 -33.233 1.00 76.69 96 ALA A N 1
ATOM 801 C CA . ALA A 1 96 ? -4.258 9.424 -34.411 1.00 76.69 96 ALA A CA 1
ATOM 802 C C . ALA A 1 96 ? -4.302 7.986 -34.962 1.00 76.69 96 ALA A C 1
ATOM 804 O O . ALA A 1 96 ? -5.287 7.622 -35.600 1.00 76.69 96 ALA A O 1
ATOM 805 N N . ASP A 1 97 ? -3.275 7.182 -34.677 1.00 77.31 97 ASP A N 1
ATOM 806 C CA . ASP A 1 97 ? -3.147 5.791 -35.109 1.00 77.31 97 ASP A CA 1
ATOM 807 C C . ASP A 1 97 ? -3.615 4.801 -34.021 1.00 77.31 97 ASP A C 1
ATOM 809 O O . ASP A 1 97 ? -3.501 3.587 -34.186 1.00 77.31 97 ASP A O 1
ATOM 813 N N . GLY A 1 98 ? -4.155 5.307 -32.903 1.00 71.38 98 GLY A N 1
ATOM 814 C CA . GLY A 1 98 ? -4.643 4.507 -31.779 1.00 71.38 98 GLY A CA 1
ATOM 815 C C . GLY A 1 98 ? -3.547 4.001 -30.835 1.00 71.38 98 GLY A C 1
ATOM 816 O O . GLY A 1 98 ? -3.826 3.168 -29.972 1.00 71.38 98 GLY A O 1
ATOM 817 N N . ASN A 1 99 ? -2.307 4.483 -30.957 1.00 74.12 99 ASN A N 1
ATOM 818 C CA . ASN A 1 99 ? -1.197 4.051 -30.109 1.00 74.12 99 ASN A CA 1
ATOM 819 C C . ASN A 1 99 ? -1.089 4.894 -28.823 1.00 74.12 99 ASN A C 1
ATOM 821 O O . ASN A 1 99 ? -1.421 6.083 -28.823 1.00 74.12 99 ASN A O 1
ATOM 825 N N . PRO A 1 100 ? -0.563 4.331 -27.714 1.00 75.38 100 PRO A N 1
ATOM 826 C CA . PRO A 1 100 ? -0.321 5.084 -26.485 1.00 75.38 100 PRO A CA 1
ATOM 827 C C . PRO A 1 100 ? 0.700 6.225 -26.671 1.00 75.38 100 PRO A C 1
ATOM 829 O O . PRO A 1 100 ? 1.918 6.019 -26.724 1.00 75.38 100 PRO A O 1
ATOM 832 N N . ALA A 1 101 ? 0.210 7.461 -26.667 1.00 76.31 101 ALA A N 1
ATOM 833 C CA . ALA A 1 101 ? 0.973 8.688 -26.829 1.00 76.31 101 ALA A CA 1
ATOM 834 C C . ALA A 1 101 ? 0.814 9.624 -25.623 1.00 76.31 101 ALA A C 1
ATOM 836 O O . ALA A 1 101 ? -0.289 10.003 -25.244 1.00 76.31 101 ALA A O 1
ATOM 837 N N . GLY A 1 102 ? 1.939 10.049 -25.037 1.00 70.19 102 GLY A N 1
ATOM 838 C CA . GLY A 1 102 ? 1.989 11.047 -23.959 1.00 70.19 102 GLY A CA 1
ATOM 839 C C . GLY A 1 102 ? 1.307 10.628 -22.643 1.00 70.19 102 GLY A C 1
ATOM 840 O O . GLY A 1 102 ? 0.149 10.214 -22.599 1.00 70.19 102 GLY A O 1
ATOM 841 N N . ARG A 1 103 ? 2.007 10.768 -21.511 1.00 75.19 103 ARG A N 1
ATOM 842 C CA . ARG A 1 103 ? 1.434 10.411 -20.203 1.00 75.19 103 ARG A CA 1
ATOM 843 C C . ARG A 1 103 ? 0.399 11.452 -19.754 1.00 75.19 103 ARG A C 1
ATOM 845 O O . ARG A 1 103 ? 0.636 12.659 -19.818 1.00 75.19 103 ARG A O 1
ATOM 852 N N . LYS A 1 104 ? -0.761 10.997 -19.279 1.00 76.19 104 LYS A N 1
ATOM 853 C CA . LYS A 1 104 ? -1.785 11.832 -18.638 1.00 76.19 104 LYS A CA 1
ATOM 854 C C . LYS A 1 104 ? -1.334 12.196 -17.223 1.00 76.19 104 LYS A C 1
ATOM 856 O O . LYS A 1 104 ? -0.781 11.370 -16.499 1.00 76.19 104 LYS A O 1
ATOM 861 N N . LYS A 1 105 ? -1.662 13.412 -16.777 1.00 72.31 105 LYS A N 1
ATOM 862 C CA . LYS A 1 105 ? -1.623 13.743 -15.348 1.00 72.31 105 LYS A CA 1
ATOM 863 C C . LYS A 1 105 ? -2.743 12.965 -14.657 1.00 72.31 105 LYS A C 1
ATOM 865 O O . LYS A 1 105 ? -3.916 13.301 -14.814 1.00 72.31 105 LYS A O 1
ATOM 870 N N . ILE A 1 106 ? -2.391 11.907 -13.935 1.00 69.31 106 ILE A N 1
ATOM 871 C CA . ILE A 1 106 ? -3.366 11.090 -13.212 1.00 69.31 106 ILE A CA 1
ATOM 872 C C . ILE A 1 106 ? -3.645 11.714 -11.853 1.00 69.31 106 ILE A C 1
ATOM 874 O O . ILE A 1 106 ? -2.736 12.112 -11.128 1.00 69.31 106 ILE A O 1
ATOM 878 N N . ASN A 1 107 ? -4.926 11.769 -11.499 1.00 65.12 107 ASN A N 1
ATOM 879 C CA . ASN A 1 107 ? -5.322 12.012 -10.126 1.00 65.12 107 ASN A CA 1
ATOM 880 C C . ASN A 1 107 ? -5.161 10.707 -9.333 1.00 65.12 107 ASN A C 1
ATOM 882 O O . ASN A 1 107 ? -5.828 9.724 -9.665 1.00 65.12 107 ASN A O 1
ATOM 886 N N . GLY A 1 108 ? -4.292 10.698 -8.317 1.00 63.69 108 GLY A N 1
ATOM 887 C CA . GLY A 1 108 ? -3.932 9.503 -7.541 1.00 63.69 108 GLY A CA 1
ATOM 888 C C . GLY A 1 108 ? -5.133 8.708 -7.019 1.00 63.69 108 GLY A C 1
ATOM 889 O O . GLY A 1 108 ? -5.077 7.482 -6.990 1.00 63.69 108 GLY A O 1
ATOM 890 N N . TYR A 1 109 ? -6.261 9.373 -6.736 1.00 65.75 109 TYR A N 1
ATOM 891 C CA . TYR A 1 109 ? -7.520 8.723 -6.341 1.00 65.75 109 TYR A CA 1
ATOM 892 C C . TYR A 1 109 ? -7.980 7.619 -7.305 1.00 65.75 109 TYR A C 1
ATOM 894 O O . TYR A 1 109 ? -8.444 6.583 -6.850 1.00 65.75 109 TYR A O 1
ATOM 902 N N . LYS A 1 110 ? -7.765 7.768 -8.623 1.00 74.81 110 LYS A N 1
ATOM 903 C CA . LYS A 1 110 ? -8.167 6.748 -9.612 1.00 74.81 110 LYS A CA 1
ATOM 904 C C . LYS A 1 110 ? -7.432 5.411 -9.453 1.00 74.81 110 LYS A C 1
ATOM 906 O O . LYS A 1 110 ? -7.918 4.395 -9.941 1.00 74.81 110 LYS A O 1
ATOM 911 N N . LEU A 1 111 ? -6.260 5.421 -8.817 1.00 77.06 111 LEU A N 1
ATOM 912 C CA . LEU A 1 111 ? -5.473 4.223 -8.516 1.00 77.06 111 LEU A CA 1
ATOM 913 C C . LEU A 1 111 ? -5.661 3.750 -7.072 1.00 77.06 111 LEU A C 1
ATOM 915 O O . LEU A 1 111 ? -5.563 2.555 -6.822 1.00 77.06 111 LEU A O 1
ATOM 919 N N . ILE A 1 112 ? -5.958 4.658 -6.134 1.00 69.75 112 ILE A N 1
ATOM 920 C CA . ILE A 1 112 ? -6.202 4.327 -4.717 1.00 69.75 112 ILE A CA 1
ATOM 921 C C . ILE A 1 112 ? -7.392 3.373 -4.561 1.00 69.75 112 ILE A C 1
ATOM 923 O O . ILE A 1 112 ? -7.356 2.492 -3.702 1.00 69.75 112 ILE A O 1
ATOM 927 N N . ASP A 1 113 ? -8.409 3.493 -5.416 1.00 70.88 113 ASP A N 1
ATOM 928 C CA . ASP A 1 113 ? -9.600 2.636 -5.368 1.00 70.88 113 ASP A CA 1
ATOM 929 C C . ASP A 1 113 ? -9.347 1.209 -5.888 1.00 70.88 113 ASP A C 1
ATOM 931 O O . ASP A 1 113 ? -10.162 0.314 -5.673 1.00 70.88 113 ASP A O 1
ATOM 935 N N . ARG A 1 114 ? -8.208 0.959 -6.545 1.00 78.88 114 ARG A N 1
ATOM 936 C CA . ARG A 1 114 ? -7.807 -0.377 -7.010 1.00 78.88 114 ARG A CA 1
ATOM 937 C C . ARG A 1 114 ? -7.084 -1.135 -5.893 1.00 78.88 114 ARG A C 1
ATOM 939 O O . ARG A 1 114 ? -6.537 -0.525 -4.975 1.00 78.88 114 ARG A O 1
ATOM 946 N N . THR A 1 115 ? -7.020 -2.459 -5.962 1.00 77.31 115 THR A N 1
ATOM 947 C CA . THR A 1 115 ? -6.266 -3.318 -5.018 1.00 77.31 115 THR A CA 1
ATOM 948 C C . THR A 1 115 ? -5.633 -4.481 -5.752 1.00 77.31 115 THR A C 1
ATOM 950 O O . THR A 1 115 ? -5.939 -5.640 -5.491 1.00 77.31 115 THR A O 1
ATOM 953 N N . ASP A 1 116 ? -4.798 -4.170 -6.730 1.00 82.75 116 ASP A N 1
ATOM 954 C CA . ASP A 1 116 ? -4.172 -5.186 -7.553 1.00 82.75 116 ASP A CA 1
ATOM 955 C C . ASP A 1 116 ? -2.724 -4.818 -7.872 1.00 82.75 116 ASP A C 1
ATOM 957 O O . ASP A 1 116 ? -2.241 -3.701 -7.646 1.00 82.75 116 ASP A O 1
ATOM 961 N N . ILE A 1 117 ? -2.015 -5.809 -8.394 1.00 83.56 117 ILE A N 1
ATOM 962 C CA . ILE A 1 117 ? -0.603 -5.701 -8.736 1.00 83.56 117 ILE A CA 1
ATOM 963 C C . ILE A 1 117 ? -0.337 -4.687 -9.864 1.00 83.56 117 ILE A C 1
ATOM 965 O O . ILE A 1 117 ? 0.744 -4.093 -9.912 1.00 83.56 117 ILE A O 1
ATOM 969 N N . HIS A 1 118 ? -1.305 -4.420 -10.746 1.00 87.25 118 HIS A N 1
ATOM 970 C CA . HIS A 1 118 ? -1.151 -3.453 -11.837 1.00 87.25 118 HIS A CA 1
ATOM 971 C C . HIS A 1 118 ? -1.101 -2.024 -11.292 1.00 87.25 118 HIS A C 1
ATOM 973 O O . HIS A 1 118 ? -0.215 -1.241 -11.646 1.00 87.25 118 HIS A O 1
ATOM 979 N N . ALA A 1 119 ? -2.009 -1.695 -10.373 1.00 87.69 119 ALA A N 1
ATOM 980 C CA . ALA A 1 119 ? -1.996 -0.422 -9.668 1.00 87.69 119 ALA A CA 1
ATOM 981 C C . ALA A 1 119 ? -0.735 -0.259 -8.804 1.00 87.69 119 ALA A C 1
ATOM 983 O O . ALA A 1 119 ? -0.141 0.822 -8.812 1.00 87.69 119 ALA A O 1
ATOM 984 N N . LEU A 1 120 ? -0.265 -1.324 -8.137 1.00 88.38 120 LEU A N 1
ATOM 985 C CA . LEU A 1 120 ? 1.016 -1.301 -7.414 1.00 88.38 120 LEU A CA 1
ATOM 986 C C . LEU A 1 120 ? 2.188 -0.969 -8.352 1.00 88.38 120 LEU A C 1
ATOM 988 O O . LEU A 1 120 ? 3.019 -0.120 -8.037 1.00 88.38 120 LEU A O 1
ATOM 992 N N . THR A 1 121 ? 2.214 -1.585 -9.534 1.00 90.25 121 THR A N 1
ATOM 993 C CA . THR A 1 121 ? 3.241 -1.339 -10.561 1.00 90.25 121 THR A CA 1
ATOM 994 C C . THR A 1 121 ? 3.239 0.118 -11.013 1.00 90.25 121 THR A C 1
ATOM 996 O O . THR A 1 121 ? 4.297 0.731 -11.144 1.00 90.25 121 THR A O 1
ATOM 999 N N . CYS A 1 122 ? 2.054 0.713 -11.180 1.00 90.81 1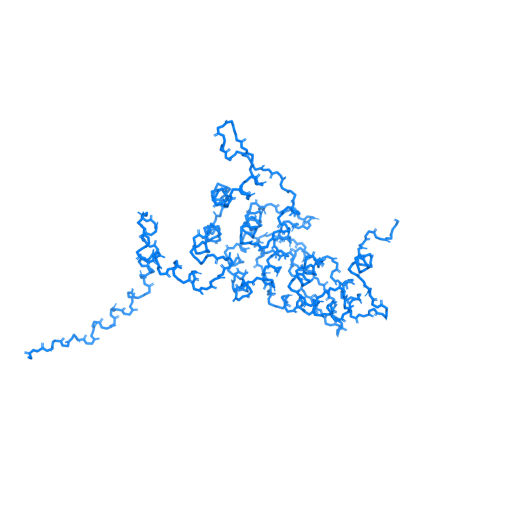22 CYS A N 1
ATOM 1000 C CA . CYS A 1 122 ? 1.924 2.131 -11.515 1.00 90.81 122 CYS A CA 1
ATOM 1001 C C . CYS A 1 122 ? 2.496 3.033 -10.414 1.00 90.81 122 CYS A C 1
ATOM 1003 O O . CYS A 1 122 ? 3.216 3.984 -10.718 1.00 90.81 122 CYS A O 1
ATOM 1005 N N . TRP A 1 123 ? 2.196 2.737 -9.145 1.00 90.44 123 TRP A N 1
ATOM 1006 C CA . TRP A 1 123 ? 2.708 3.492 -7.999 1.00 90.44 123 TRP A CA 1
ATOM 1007 C C . TRP A 1 123 ? 4.230 3.435 -7.885 1.00 90.44 123 TRP A C 1
ATOM 1009 O O . TRP A 1 123 ? 4.860 4.478 -7.704 1.00 90.44 123 TRP A O 1
ATOM 1019 N N . ILE A 1 124 ? 4.823 2.251 -8.051 1.00 92.00 124 ILE A N 1
ATOM 1020 C CA . ILE A 1 124 ? 6.282 2.084 -8.056 1.00 92.00 124 ILE A CA 1
ATOM 1021 C C . ILE A 1 124 ? 6.894 2.868 -9.220 1.00 92.00 124 ILE A C 1
ATOM 1023 O O . ILE A 1 124 ? 7.824 3.640 -9.011 1.00 92.00 124 ILE A O 1
ATOM 1027 N N . ALA A 1 125 ? 6.324 2.767 -10.423 1.00 90.81 125 ALA A N 1
ATOM 1028 C CA . ALA A 1 125 ? 6.801 3.514 -11.583 1.00 90.81 125 ALA A CA 1
ATOM 1029 C C . ALA A 1 125 ? 6.795 5.035 -11.349 1.00 90.81 125 ALA A C 1
ATOM 1031 O O . ALA A 1 125 ? 7.768 5.707 -11.679 1.00 90.81 125 ALA A O 1
ATOM 1032 N N . PHE A 1 126 ? 5.742 5.588 -10.732 1.00 87.38 126 PHE A N 1
ATOM 1033 C CA . PHE A 1 126 ? 5.712 7.014 -10.377 1.00 87.38 126 PHE A CA 1
ATOM 1034 C C . PHE A 1 126 ? 6.803 7.403 -9.379 1.00 87.38 126 PHE A C 1
ATOM 1036 O O . PHE A 1 126 ? 7.351 8.500 -9.471 1.00 87.38 126 PHE A O 1
ATOM 1043 N N . CYS A 1 127 ? 7.112 6.522 -8.427 1.00 88.44 127 CYS A N 1
ATOM 1044 C CA . CYS A 1 127 ? 8.184 6.750 -7.465 1.00 88.44 127 CYS A CA 1
ATOM 1045 C C . CYS A 1 127 ? 9.550 6.806 -8.159 1.00 88.44 127 CYS A C 1
ATOM 1047 O O . CYS A 1 127 ? 10.346 7.686 -7.846 1.00 88.44 127 CYS A O 1
ATOM 1049 N N . LEU A 1 128 ? 9.791 5.909 -9.120 1.00 88.06 128 LEU A N 1
ATOM 1050 C CA . LEU A 1 128 ? 11.053 5.812 -9.859 1.00 88.06 128 LEU A CA 1
ATOM 1051 C C . LEU A 1 128 ? 11.258 6.961 -10.857 1.00 88.06 128 LEU A C 1
ATOM 1053 O O . LEU A 1 128 ? 12.388 7.381 -11.075 1.00 88.06 128 LEU A O 1
ATOM 1057 N N . GLU A 1 129 ? 10.185 7.510 -11.430 1.00 81.50 129 GLU A N 1
ATOM 1058 C CA . GLU A 1 129 ? 10.267 8.698 -12.295 1.00 81.50 129 GLU A CA 1
ATOM 1059 C C . GLU A 1 129 ? 10.487 10.002 -11.517 1.00 81.50 129 GLU A C 1
ATOM 1061 O O . GLU A 1 129 ? 11.058 10.956 -12.044 1.00 81.50 129 GLU A O 1
ATOM 1066 N N . SER A 1 130 ? 10.019 10.069 -10.268 1.00 70.06 130 SER A N 1
ATOM 1067 C CA . SER A 1 130 ? 10.126 11.256 -9.418 1.00 70.06 130 SER A CA 1
ATOM 1068 C C . SER A 1 130 ? 11.505 11.329 -8.752 1.00 70.06 130 SER A C 1
ATOM 1070 O O . SER A 1 130 ? 11.641 11.166 -7.536 1.00 70.06 130 SER A O 1
ATOM 1072 N N . THR A 1 131 ? 12.544 11.566 -9.555 1.00 60.56 131 THR A N 1
ATOM 1073 C CA . THR A 1 131 ? 13.944 11.612 -9.097 1.00 60.56 131 THR A CA 1
ATOM 1074 C C . THR A 1 131 ? 14.357 12.953 -8.487 1.00 60.56 131 THR A C 1
ATOM 1076 O O . THR A 1 131 ? 15.357 13.004 -7.775 1.00 60.56 131 THR A O 1
ATOM 1079 N N . GLU A 1 132 ? 13.582 14.026 -8.687 1.00 59.34 132 GLU A N 1
ATOM 1080 C CA . GLU A 1 132 ? 13.841 15.332 -8.070 1.00 59.34 132 GLU A CA 1
ATOM 1081 C C . GLU A 1 132 ? 12.950 15.575 -6.842 1.00 59.34 132 GLU A C 1
ATOM 1083 O O . GLU A 1 132 ? 11.809 16.040 -6.963 1.00 59.34 132 GLU A O 1
ATOM 1088 N N . PRO A 1 133 ? 13.445 15.301 -5.626 1.00 56.34 133 PRO A N 1
ATOM 1089 C CA . PRO A 1 133 ? 12.712 15.617 -4.415 1.00 56.34 133 PRO A CA 1
ATOM 1090 C C . PRO A 1 133 ? 12.570 17.128 -4.234 1.00 56.34 133 PRO A C 1
ATOM 1092 O O . PRO A 1 133 ? 13.547 17.872 -4.093 1.00 56.34 133 PRO A O 1
ATOM 1095 N N . LYS A 1 134 ? 11.333 17.609 -4.130 1.00 57.84 134 LYS A N 1
ATOM 1096 C CA . LYS A 1 134 ? 11.095 18.968 -3.641 1.00 57.84 134 LYS A CA 1
ATOM 1097 C C . LYS A 1 134 ? 11.403 18.988 -2.146 1.00 57.84 134 LYS A C 1
ATOM 1099 O O . LYS A 1 134 ? 10.582 18.571 -1.340 1.00 57.84 134 LYS A O 1
ATOM 1104 N N . LYS A 1 135 ? 12.592 19.486 -1.790 1.00 56.12 135 LYS A N 1
ATOM 1105 C CA . LYS A 1 135 ? 13.166 19.517 -0.425 1.00 56.12 135 LYS A CA 1
ATOM 1106 C C . LYS A 1 135 ? 12.241 20.079 0.669 1.00 56.12 135 LYS A C 1
ATOM 1108 O O . LYS A 1 135 ? 12.506 19.871 1.845 1.00 56.12 135 LYS A O 1
ATOM 1113 N N . THR A 1 136 ? 11.189 20.804 0.292 1.00 52.56 136 THR A N 1
ATOM 1114 C CA . THR A 1 136 ? 10.262 21.505 1.190 1.00 52.56 136 THR A CA 1
ATOM 1115 C C . THR A 1 136 ? 8.857 20.900 1.250 1.00 52.56 136 THR A C 1
ATOM 1117 O O . THR A 1 136 ? 8.035 21.382 2.023 1.00 52.56 136 THR A O 1
ATOM 1120 N N . VAL A 1 137 ? 8.546 19.878 0.442 1.00 63.28 137 VAL A N 1
ATOM 1121 C CA . VAL A 1 137 ? 7.188 19.321 0.329 1.00 63.28 137 VAL A CA 1
ATOM 1122 C C . VAL A 1 137 ? 7.227 17.807 0.492 1.00 63.28 137 VAL A C 1
ATOM 1124 O O . VAL A 1 137 ? 8.033 17.131 -0.142 1.00 63.28 137 VAL A O 1
ATOM 1127 N N . LEU A 1 138 ? 6.332 17.279 1.330 1.00 71.31 138 LEU A N 1
ATOM 1128 C CA . LEU A 1 138 ? 6.114 15.844 1.495 1.00 71.31 138 LEU A CA 1
ATOM 1129 C C . LEU A 1 138 ? 5.966 15.156 0.129 1.00 71.31 138 LEU A C 1
ATOM 1131 O O . LEU A 1 138 ? 5.140 15.558 -0.698 1.00 71.31 138 LEU A O 1
ATOM 1135 N N . ASP A 1 139 ? 6.741 14.096 -0.083 1.00 80.06 139 ASP A N 1
ATOM 1136 C CA . ASP A 1 139 ? 6.725 13.305 -1.313 1.00 80.06 139 ASP A CA 1
ATOM 1137 C C . ASP A 1 139 ? 5.450 12.455 -1.373 1.00 80.06 139 ASP A C 1
ATOM 1139 O O . ASP A 1 139 ? 5.386 11.302 -0.947 1.00 80.06 139 ASP A O 1
ATOM 1143 N N . THR A 1 140 ? 4.382 13.100 -1.836 1.00 80.12 140 THR A N 1
ATOM 1144 C CA . THR A 1 140 ? 3.033 12.535 -1.847 1.00 80.12 140 THR A CA 1
ATOM 1145 C C . THR A 1 140 ? 2.948 11.254 -2.687 1.00 80.12 140 THR A C 1
ATOM 1147 O O . THR A 1 140 ? 2.323 10.310 -2.208 1.00 80.12 140 THR A O 1
ATOM 1150 N N . PRO A 1 141 ? 3.568 11.146 -3.883 1.00 81.69 141 PRO A N 1
ATOM 1151 C CA . PRO A 1 141 ? 3.600 9.887 -4.629 1.00 81.69 141 PRO A CA 1
ATOM 1152 C C . PRO A 1 141 ? 4.200 8.720 -3.838 1.00 81.69 141 PRO A C 1
ATOM 1154 O O . PRO A 1 141 ? 3.584 7.659 -3.779 1.00 81.69 141 PRO A O 1
ATOM 1157 N N . GLN A 1 142 ? 5.344 8.928 -3.180 1.00 88.38 142 GLN A N 1
ATOM 1158 C CA . GLN A 1 142 ? 6.002 7.909 -2.355 1.00 88.38 142 GLN A CA 1
ATOM 1159 C C . GLN A 1 142 ? 5.154 7.494 -1.147 1.00 88.38 142 GLN A C 1
ATOM 1161 O O . GLN A 1 142 ? 5.054 6.303 -0.846 1.00 88.38 142 GLN A O 1
ATOM 1166 N N . LEU A 1 143 ? 4.505 8.453 -0.479 1.00 88.44 143 LEU A N 1
ATOM 1167 C CA . LEU A 1 143 ? 3.601 8.159 0.633 1.00 88.44 143 LEU A CA 1
ATOM 1168 C C . LEU A 1 143 ? 2.355 7.388 0.177 1.00 88.44 143 LEU A C 1
ATOM 1170 O O . LEU A 1 143 ? 1.946 6.434 0.836 1.00 88.44 143 LEU A O 1
ATOM 1174 N N . LEU A 1 144 ? 1.749 7.784 -0.945 1.00 86.19 144 LEU A N 1
ATOM 1175 C CA . LEU A 1 144 ? 0.581 7.093 -1.496 1.00 86.19 144 LEU A CA 1
ATOM 1176 C C . LEU A 1 144 ? 0.936 5.671 -1.936 1.00 86.19 144 LEU A C 1
ATOM 1178 O O . LEU A 1 144 ? 0.180 4.748 -1.647 1.00 86.19 144 LEU A O 1
ATOM 1182 N N . ALA A 1 145 ? 2.097 5.479 -2.564 1.00 90.31 145 ALA A N 1
ATOM 1183 C CA . ALA A 1 145 ? 2.599 4.163 -2.939 1.00 90.31 145 ALA A CA 1
ATOM 1184 C C . ALA A 1 145 ? 2.827 3.261 -1.713 1.00 90.31 145 ALA A C 1
ATOM 1186 O O . ALA A 1 145 ? 2.445 2.093 -1.726 1.00 90.31 145 ALA A O 1
ATOM 1187 N N . LEU A 1 146 ? 3.383 3.809 -0.628 1.00 92.81 146 LEU A N 1
ATOM 1188 C CA . LEU A 1 146 ? 3.555 3.092 0.635 1.00 92.81 146 LEU A CA 1
ATOM 1189 C C . LEU A 1 146 ? 2.213 2.699 1.268 1.00 92.81 146 LEU A C 1
ATOM 1191 O O . LEU A 1 146 ? 2.027 1.547 1.653 1.00 92.81 146 LEU A O 1
ATOM 1195 N N . GLN A 1 147 ? 1.264 3.634 1.362 1.00 89.44 147 GLN A N 1
ATOM 1196 C CA . GLN A 1 147 ? -0.074 3.351 1.895 1.00 89.44 147 GLN A CA 1
ATOM 1197 C C . GLN A 1 147 ? -0.795 2.290 1.059 1.00 89.44 147 GLN A C 1
ATOM 1199 O O . GLN A 1 147 ? -1.480 1.422 1.599 1.00 89.44 147 GLN A O 1
ATOM 1204 N N . TYR A 1 148 ? -0.592 2.324 -0.257 1.00 89.50 148 TYR A N 1
ATOM 1205 C CA . TYR A 1 148 ? -1.099 1.315 -1.172 1.00 89.50 148 TYR A CA 1
ATOM 1206 C C . TYR A 1 148 ? -0.468 -0.063 -0.937 1.00 89.50 148 TYR A C 1
ATOM 1208 O O . TYR A 1 148 ? -1.179 -1.068 -0.896 1.00 89.50 148 TYR A O 1
ATOM 1216 N N . LEU A 1 149 ? 0.852 -0.113 -0.734 1.00 91.69 149 LEU A N 1
ATOM 1217 C CA . LEU A 1 149 ? 1.564 -1.345 -0.405 1.00 91.69 149 LEU A CA 1
ATOM 1218 C C . LEU A 1 149 ? 1.040 -1.954 0.902 1.00 91.69 149 LEU A C 1
ATOM 1220 O O . LEU A 1 149 ? 0.730 -3.141 0.931 1.00 91.69 149 LEU A O 1
ATOM 1224 N N . LEU A 1 150 ? 0.879 -1.141 1.952 1.00 92.25 150 LEU A N 1
ATOM 1225 C CA . LEU A 1 150 ? 0.306 -1.573 3.232 1.00 92.25 150 LEU A CA 1
ATOM 1226 C C . LEU A 1 150 ? -1.101 -2.145 3.043 1.00 92.25 150 LEU A C 1
ATOM 1228 O O . LEU A 1 150 ? -1.396 -3.238 3.515 1.00 92.25 150 LEU A O 1
ATOM 1232 N N . LYS A 1 151 ? -1.956 -1.447 2.291 1.00 88.75 151 LYS A N 1
ATOM 1233 C CA . LYS A 1 151 ? -3.309 -1.906 1.963 1.00 88.75 151 LYS A CA 1
ATOM 1234 C C . LYS A 1 151 ? -3.292 -3.281 1.289 1.00 88.75 151 LYS A C 1
ATOM 1236 O O . LYS A 1 151 ? -4.001 -4.180 1.738 1.00 88.75 151 LYS A O 1
ATOM 1241 N N . ILE A 1 152 ? -2.486 -3.467 0.243 1.00 86.56 152 ILE A N 1
ATOM 1242 C CA . ILE A 1 152 ? -2.370 -4.757 -0.457 1.00 86.56 152 ILE A CA 1
ATOM 1243 C C . ILE A 1 152 ? -1.804 -5.839 0.466 1.00 86.56 152 ILE A C 1
ATOM 1245 O O . ILE A 1 152 ? -2.345 -6.944 0.502 1.00 86.56 152 ILE A O 1
ATOM 1249 N N . GLY A 1 153 ? -0.772 -5.513 1.244 1.00 88.81 153 GLY A N 1
ATOM 1250 C CA . GLY A 1 153 ? -0.154 -6.416 2.211 1.00 88.81 153 GLY A CA 1
ATOM 1251 C C . GLY A 1 153 ? -1.083 -6.863 3.336 1.00 88.81 153 GLY A C 1
ATOM 1252 O O . GLY A 1 153 ? -0.831 -7.886 3.954 1.00 88.81 153 GLY A O 1
ATOM 1253 N N . LEU A 1 154 ? -2.160 -6.126 3.602 1.00 89.81 154 LEU A N 1
ATOM 1254 C CA . LEU A 1 154 ? -3.123 -6.451 4.655 1.00 89.81 154 LEU A CA 1
ATOM 1255 C C . LEU A 1 154 ? -4.394 -7.124 4.135 1.00 89.81 154 LEU A C 1
ATOM 1257 O O . LEU A 1 154 ? -5.066 -7.817 4.892 1.00 89.81 154 LEU A O 1
ATOM 1261 N N . THR A 1 155 ? -4.749 -6.911 2.865 1.00 84.06 155 THR A N 1
ATOM 1262 C CA . THR A 1 155 ? -6.064 -7.309 2.323 1.00 84.06 155 THR A CA 1
ATOM 1263 C C . THR A 1 155 ? -6.007 -8.365 1.229 1.00 84.06 155 THR A C 1
ATOM 1265 O O . THR A 1 155 ? -7.048 -8.880 0.825 1.00 84.06 155 THR A O 1
ATOM 1268 N N . THR A 1 156 ? -4.815 -8.715 0.748 1.00 79.38 156 THR A N 1
ATOM 1269 C CA . THR A 1 156 ? -4.642 -9.646 -0.373 1.00 79.38 156 THR A CA 1
ATOM 1270 C C . THR A 1 156 ? -3.641 -10.752 -0.023 1.00 79.38 156 THR A C 1
ATOM 1272 O O . THR A 1 156 ? -2.880 -10.610 0.938 1.00 79.38 156 THR A O 1
ATOM 1275 N N . PRO A 1 157 ? -3.563 -11.837 -0.817 1.00 75.19 157 PRO A N 1
ATOM 1276 C CA . PRO A 1 157 ? -2.552 -12.880 -0.632 1.00 75.19 157 PRO A CA 1
ATOM 1277 C C . PRO A 1 157 ? -1.094 -12.389 -0.675 1.00 75.19 157 PRO A C 1
ATOM 1279 O O . PRO A 1 157 ? -0.212 -13.113 -0.226 1.00 75.19 157 PRO A O 1
ATOM 1282 N N . PHE A 1 158 ? -0.821 -11.161 -1.143 1.00 75.62 158 PHE A N 1
ATOM 1283 C CA . PHE A 1 158 ? 0.516 -10.550 -1.064 1.00 75.62 158 PHE A CA 1
ATOM 1284 C C . PHE A 1 158 ? 1.053 -10.424 0.365 1.00 75.62 158 PHE A C 1
ATOM 1286 O O . PHE A 1 158 ? 2.262 -10.269 0.531 1.00 75.62 158 PHE A O 1
ATOM 1293 N N . ALA A 1 159 ? 0.190 -10.504 1.383 1.00 79.25 159 ALA A N 1
ATOM 1294 C CA . ALA A 1 159 ? 0.572 -10.471 2.792 1.00 79.25 159 ALA A CA 1
ATOM 1295 C C . ALA A 1 159 ? 1.752 -11.397 3.127 1.00 79.25 159 ALA A C 1
ATOM 1297 O O . ALA A 1 159 ? 2.613 -11.023 3.915 1.00 79.25 159 ALA A O 1
ATOM 1298 N N . SER A 1 160 ? 1.827 -12.575 2.496 1.00 80.88 160 SER A N 1
ATOM 1299 C CA . SER A 1 160 ? 2.865 -13.571 2.785 1.00 80.88 160 SER A CA 1
ATOM 1300 C C . SER A 1 160 ? 4.260 -13.214 2.270 1.00 80.88 160 SER A C 1
ATOM 1302 O O . SER A 1 160 ? 5.202 -13.914 2.616 1.00 80.88 160 SER A O 1
ATOM 1304 N N . ILE A 1 161 ? 4.387 -12.206 1.400 1.00 86.50 161 ILE A N 1
ATOM 1305 C CA . ILE A 1 161 ? 5.669 -11.792 0.800 1.00 86.50 161 ILE A CA 1
ATOM 1306 C C . ILE A 1 161 ? 5.936 -10.290 0.940 1.00 86.50 161 ILE A C 1
ATOM 1308 O O . ILE A 1 161 ? 6.883 -9.767 0.356 1.00 86.50 161 ILE A O 1
ATOM 1312 N N . ILE A 1 162 ? 5.055 -9.548 1.619 1.00 90.38 162 ILE A N 1
ATOM 1313 C CA . ILE A 1 162 ? 5.062 -8.084 1.555 1.00 90.38 162 ILE A CA 1
ATOM 1314 C C . ILE A 1 162 ? 6.314 -7.479 2.200 1.00 90.38 162 ILE A C 1
ATOM 1316 O O . ILE A 1 162 ? 6.810 -6.451 1.738 1.00 90.38 162 ILE A O 1
ATOM 1320 N N . VAL A 1 163 ? 6.839 -8.126 3.244 1.00 91.56 163 VAL A N 1
ATOM 1321 C CA . VAL A 1 163 ? 8.038 -7.683 3.961 1.00 91.56 163 VAL A CA 1
ATOM 1322 C C . VAL A 1 163 ? 9.266 -7.877 3.077 1.00 91.56 163 VAL A C 1
ATOM 1324 O O . VAL A 1 163 ? 10.035 -6.939 2.872 1.00 91.56 163 VAL A O 1
ATOM 1327 N N . GLU A 1 164 ? 9.416 -9.062 2.487 1.00 92.75 164 GLU A N 1
ATOM 1328 C CA . GLU A 1 164 ? 10.484 -9.394 1.547 1.00 92.75 164 GLU A CA 1
ATOM 1329 C C . GLU A 1 164 ? 10.429 -8.489 0.318 1.00 92.75 164 GLU A C 1
ATOM 1331 O O . GLU A 1 164 ? 11.452 -7.953 -0.101 1.00 92.75 164 GLU A O 1
ATOM 1336 N N . PHE A 1 165 ? 9.232 -8.260 -0.220 1.00 91.75 165 PHE A N 1
ATOM 1337 C CA . PHE A 1 165 ? 9.017 -7.382 -1.362 1.00 91.75 165 PHE A CA 1
ATOM 1338 C C . PHE A 1 165 ? 9.411 -5.930 -1.054 1.00 91.75 165 PHE A C 1
ATOM 1340 O O . PHE A 1 165 ? 10.122 -5.300 -1.837 1.00 91.75 165 PHE A O 1
ATOM 1347 N N . TYR A 1 166 ? 9.004 -5.399 0.103 1.00 94.38 166 TYR A N 1
ATOM 1348 C CA . TYR A 1 166 ? 9.391 -4.058 0.548 1.00 94.38 166 TYR A CA 1
ATOM 1349 C C . TYR A 1 166 ? 10.909 -3.924 0.733 1.00 94.38 166 TYR A C 1
ATOM 1351 O O . TYR A 1 166 ? 11.504 -2.931 0.301 1.00 94.38 166 TYR A O 1
ATOM 1359 N N . ASN A 1 167 ? 11.545 -4.927 1.342 1.00 92.88 167 ASN A N 1
ATOM 1360 C CA . ASN A 1 167 ? 12.993 -4.951 1.537 1.00 92.88 167 ASN A CA 1
ATOM 1361 C C . ASN A 1 167 ? 13.730 -5.010 0.196 1.00 92.88 167 ASN A C 1
ATOM 1363 O O . ASN A 1 167 ? 14.671 -4.247 -0.013 1.00 92.88 167 ASN A O 1
ATOM 1367 N N . TYR A 1 168 ? 13.266 -5.851 -0.731 1.00 93.00 168 TYR A N 1
ATOM 1368 C CA . TYR A 1 168 ? 13.837 -5.969 -2.069 1.00 93.00 168 TYR A CA 1
ATOM 1369 C C . TYR A 1 168 ? 13.743 -4.649 -2.845 1.00 93.00 168 TYR A C 1
ATOM 1371 O O . TYR A 1 168 ? 14.744 -4.184 -3.386 1.00 93.00 168 TYR A O 1
ATOM 1379 N N . LEU A 1 169 ? 12.584 -3.980 -2.827 1.00 93.69 169 LEU A N 1
ATOM 1380 C CA . LEU A 1 169 ? 12.424 -2.657 -3.444 1.00 93.69 169 LEU A CA 1
ATOM 1381 C C . LEU A 1 169 ? 13.436 -1.637 -2.910 1.00 93.69 169 LEU A C 1
ATOM 1383 O O . LEU A 1 169 ? 14.040 -0.892 -3.682 1.00 93.69 169 LEU A O 1
ATOM 1387 N N . ASN A 1 170 ? 13.631 -1.594 -1.592 1.00 93.44 170 ASN A N 1
ATOM 1388 C CA . ASN A 1 170 ? 14.573 -0.660 -0.980 1.00 93.44 170 ASN A CA 1
ATOM 1389 C C . ASN A 1 170 ? 16.034 -1.056 -1.223 1.00 93.44 170 ASN A C 1
ATOM 1391 O O . ASN A 1 170 ? 16.877 -0.176 -1.370 1.00 93.44 170 ASN A O 1
ATOM 1395 N N . GLN A 1 171 ? 16.338 -2.349 -1.339 1.00 92.12 171 GLN A N 1
ATOM 1396 C CA . GLN A 1 171 ? 17.655 -2.817 -1.760 1.00 92.12 171 GLN A CA 1
ATOM 1397 C C . GLN A 1 171 ? 17.974 -2.370 -3.193 1.00 92.12 171 GLN A C 1
ATOM 1399 O O . GLN A 1 171 ? 19.080 -1.897 -3.447 1.00 92.12 171 GLN A O 1
ATOM 1404 N N . GLN A 1 172 ? 17.011 -2.489 -4.110 1.00 92.00 172 GLN A N 1
ATOM 1405 C CA . GLN A 1 172 ? 17.202 -2.121 -5.515 1.00 92.00 172 GLN A CA 1
ATOM 1406 C C . GLN A 1 172 ? 17.286 -0.610 -5.717 1.00 92.00 172 GLN A C 1
ATOM 1408 O O . GLN A 1 172 ? 18.138 -0.131 -6.459 1.00 92.00 172 GLN A O 1
ATOM 1413 N N . PHE A 1 173 ? 16.432 0.161 -5.041 1.00 91.69 173 PHE A N 1
ATOM 1414 C CA . PHE A 1 173 ? 16.227 1.573 -5.373 1.00 91.69 173 PHE A CA 1
ATOM 1415 C C . PHE A 1 173 ? 16.593 2.556 -4.265 1.00 91.69 173 PHE A C 1
ATOM 1417 O O . PHE A 1 173 ? 16.575 3.766 -4.494 1.00 91.69 173 PHE A O 1
ATOM 1424 N N . GLY A 1 174 ? 16.961 2.085 -3.072 1.00 88.31 174 GLY A N 1
ATOM 1425 C CA . GLY A 1 174 ? 17.321 2.952 -1.946 1.00 88.31 174 GLY A CA 1
ATOM 1426 C C . GLY A 1 174 ? 18.475 3.904 -2.273 1.00 88.31 174 GLY A C 1
ATOM 1427 O O . GLY A 1 174 ? 18.492 5.044 -1.803 1.00 88.31 174 GLY A O 1
ATOM 1428 N N . TYR A 1 175 ? 19.389 3.489 -3.160 1.00 86.69 175 TYR A N 1
ATOM 1429 C CA . TYR A 1 175 ? 20.523 4.305 -3.603 1.00 86.69 175 TYR A CA 1
ATOM 1430 C C . TYR A 1 175 ? 20.096 5.618 -4.284 1.00 86.69 175 TYR A C 1
ATOM 1432 O O . TYR A 1 175 ? 20.796 6.622 -4.144 1.00 86.69 175 TYR A O 1
ATOM 1440 N N . LEU A 1 176 ? 18.930 5.653 -4.952 1.00 84.69 176 LEU A N 1
ATOM 1441 C CA . LEU A 1 176 ? 18.381 6.863 -5.589 1.00 84.69 176 LEU A CA 1
ATOM 1442 C C . LEU A 1 176 ? 18.163 8.000 -4.578 1.00 84.69 176 LEU A C 1
ATOM 1444 O O . LEU A 1 176 ? 18.140 9.180 -4.937 1.00 84.69 176 LEU A O 1
ATOM 1448 N N . TYR A 1 177 ? 18.030 7.639 -3.301 1.00 80.12 177 TYR A N 1
ATOM 1449 C CA . TYR A 1 177 ? 17.728 8.541 -2.199 1.00 80.12 177 TYR A CA 1
ATOM 1450 C C . TYR A 1 177 ? 18.895 8.695 -1.208 1.00 80.12 177 TYR A C 1
ATOM 1452 O O . TYR A 1 177 ? 18.787 9.486 -0.276 1.00 80.12 177 TYR A O 1
ATOM 1460 N N . ALA A 1 178 ? 20.030 8.011 -1.416 1.00 79.50 178 ALA A N 1
ATOM 1461 C CA . ALA A 1 178 ? 21.155 7.981 -0.468 1.00 79.50 178 ALA A CA 1
ATOM 1462 C C . ALA A 1 178 ? 21.804 9.348 -0.219 1.00 79.50 178 ALA A C 1
ATOM 1464 O O . ALA A 1 178 ? 22.206 9.651 0.901 1.00 79.50 178 ALA A O 1
ATOM 1465 N N . ASN A 1 179 ? 21.854 10.198 -1.245 1.00 73.25 179 ASN A N 1
ATOM 1466 C CA . ASN A 1 179 ? 22.482 11.520 -1.165 1.00 73.25 179 ASN A CA 1
ATOM 1467 C C . ASN A 1 179 ? 21.467 12.656 -0.947 1.00 73.25 179 ASN A C 1
ATOM 1469 O O . ASN A 1 179 ? 21.813 13.835 -1.044 1.00 73.25 179 ASN A O 1
ATOM 1473 N N . GLN A 1 180 ? 20.198 12.327 -0.686 1.00 74.00 180 GLN A N 1
ATOM 1474 C CA . GLN A 1 180 ? 19.149 13.326 -0.522 1.00 74.00 180 GLN A CA 1
ATOM 1475 C C . GLN A 1 180 ? 19.085 13.799 0.934 1.00 74.00 180 GLN A C 1
ATOM 1477 O O . GLN A 1 180 ? 18.584 13.115 1.821 1.00 74.00 180 GLN A O 1
ATOM 1482 N N . VAL A 1 181 ? 19.562 15.016 1.192 1.00 71.50 181 VAL A N 1
ATOM 1483 C CA . VAL A 1 181 ? 19.378 15.656 2.501 1.00 71.50 181 VAL A CA 1
ATOM 1484 C C . VAL A 1 181 ? 17.938 16.167 2.589 1.00 71.50 181 VAL A C 1
ATOM 1486 O O . VAL A 1 181 ? 17.588 17.160 1.946 1.00 71.50 181 VAL A O 1
ATOM 1489 N N . MET A 1 182 ? 17.101 15.477 3.367 1.00 73.19 182 MET A N 1
ATOM 1490 C CA . MET A 1 182 ? 15.723 15.880 3.669 1.00 73.19 182 MET A CA 1
ATOM 1491 C C . MET A 1 182 ? 15.485 15.953 5.181 1.00 73.19 182 MET A C 1
ATOM 1493 O O . MET A 1 182 ? 16.171 15.261 5.936 1.00 73.19 182 MET A O 1
ATOM 1497 N N . PRO A 1 183 ? 14.497 16.743 5.641 1.00 76.12 183 PRO A N 1
ATOM 1498 C CA . PRO A 1 183 ? 14.061 16.713 7.034 1.00 76.12 183 PRO A CA 1
ATOM 1499 C C . PRO A 1 183 ? 13.627 15.305 7.465 1.00 76.12 183 PRO A C 1
ATOM 1501 O O . PRO A 1 183 ? 13.033 14.570 6.677 1.00 76.12 183 PRO A O 1
ATOM 1504 N N . SER A 1 184 ? 13.840 14.949 8.735 1.00 75.81 184 SER A N 1
ATOM 1505 C CA . SER A 1 184 ? 13.461 13.637 9.295 1.00 75.81 184 SER A CA 1
ATOM 1506 C C . SER A 1 184 ? 11.988 13.277 9.059 1.00 75.81 184 SER A C 1
ATOM 1508 O O . SER A 1 184 ? 11.675 12.124 8.767 1.00 75.81 184 SER A O 1
ATOM 1510 N N . ALA A 1 185 ? 11.100 14.275 9.085 1.00 75.81 185 ALA A N 1
ATOM 1511 C CA . ALA A 1 185 ? 9.668 14.130 8.818 1.00 75.81 185 ALA A CA 1
ATOM 1512 C C . ALA A 1 185 ? 9.335 13.594 7.409 1.00 75.81 185 ALA A C 1
ATOM 1514 O O . ALA A 1 185 ? 8.230 13.104 7.184 1.00 75.81 185 ALA A O 1
ATOM 1515 N N . HIS A 1 186 ? 10.271 13.674 6.455 1.00 77.06 186 HIS A N 1
ATOM 1516 C CA . HIS A 1 186 ? 10.111 13.077 5.126 1.00 77.06 186 HIS A CA 1
ATOM 1517 C C . HIS A 1 186 ? 10.388 11.571 5.117 1.00 77.06 186 HIS A C 1
ATOM 1519 O O . HIS A 1 186 ? 9.978 10.898 4.178 1.00 77.06 186 HIS A O 1
ATOM 1525 N N . TYR A 1 187 ? 11.073 11.043 6.131 1.00 80.44 187 TYR A N 1
ATOM 1526 C CA . TYR A 1 187 ? 11.417 9.625 6.235 1.00 80.44 187 TYR A CA 1
ATOM 1527 C C . TYR A 1 187 ? 10.482 8.891 7.187 1.00 80.44 187 TYR A C 1
ATOM 1529 O O . TYR A 1 187 ? 10.026 7.791 6.872 1.00 80.44 187 TYR A O 1
ATOM 1537 N N . ALA A 1 188 ? 10.168 9.522 8.319 1.00 88.75 188 ALA A N 1
ATOM 1538 C CA . ALA A 1 188 ? 9.374 8.923 9.373 1.00 88.75 188 ALA A CA 1
ATOM 1539 C C . ALA A 1 188 ? 8.378 9.917 9.972 1.00 88.75 188 ALA A C 1
ATOM 1541 O O . ALA A 1 188 ? 8.715 11.068 10.251 1.00 88.75 188 ALA A O 1
ATOM 1542 N N . HIS A 1 189 ? 7.164 9.445 10.230 1.00 90.50 189 HIS A N 1
ATOM 1543 C CA . HIS A 1 189 ? 6.209 10.121 11.091 1.00 90.50 189 HIS A CA 1
ATOM 1544 C C . HIS A 1 189 ? 6.232 9.463 12.468 1.00 90.50 189 HIS A C 1
ATOM 1546 O O . HIS A 1 189 ? 6.019 8.257 12.588 1.00 90.50 189 HIS A O 1
ATOM 1552 N N . VAL A 1 190 ? 6.526 10.264 13.489 1.00 91.88 190 VAL A N 1
ATOM 1553 C CA . VAL A 1 190 ? 6.605 9.826 14.885 1.00 91.88 190 VAL A CA 1
ATOM 1554 C C . VAL A 1 190 ? 5.264 10.081 15.558 1.00 91.88 190 VAL A C 1
ATOM 1556 O O . VAL A 1 190 ? 4.672 11.143 15.362 1.00 91.88 190 VAL A O 1
ATOM 1559 N N . PHE A 1 191 ? 4.800 9.122 16.352 1.00 93.25 191 PHE A N 1
ATOM 1560 C CA . PHE A 1 191 ? 3.550 9.214 17.099 1.00 93.25 191 PHE A CA 1
ATOM 1561 C C . PHE A 1 191 ? 3.665 8.494 18.448 1.00 93.25 191 PHE A C 1
ATOM 1563 O O . PHE A 1 191 ? 4.587 7.710 18.665 1.00 93.25 191 PHE A O 1
ATOM 1570 N N . HIS A 1 192 ? 2.731 8.759 19.355 1.00 94.31 192 HIS A N 1
ATOM 1571 C CA . HIS A 1 192 ? 2.640 8.124 20.664 1.00 94.31 192 HIS A CA 1
ATOM 1572 C C . HIS A 1 192 ? 1.585 7.020 20.651 1.00 94.31 192 HIS A C 1
ATOM 1574 O O . HIS A 1 192 ? 0.435 7.241 20.262 1.00 94.31 192 HIS A O 1
ATOM 1580 N N . MET A 1 193 ? 1.991 5.836 21.095 1.00 93.00 193 MET A N 1
ATOM 1581 C CA . MET A 1 193 ? 1.114 4.701 21.352 1.00 93.00 193 MET A CA 1
ATOM 1582 C C . MET A 1 193 ? 0.311 4.915 22.649 1.00 93.00 193 MET A C 1
ATOM 1584 O O . MET A 1 193 ? 0.723 5.703 23.503 1.00 93.00 193 MET A O 1
ATOM 1588 N N . PRO A 1 194 ? -0.816 4.200 22.844 1.00 90.00 194 PRO A N 1
ATOM 1589 C CA . PRO A 1 194 ? -1.626 4.314 24.062 1.00 90.00 194 PRO A CA 1
ATOM 1590 C C . PRO A 1 194 ? -0.876 3.984 25.361 1.00 90.00 194 PRO A C 1
ATOM 1592 O O . PRO A 1 194 ? -1.246 4.467 26.425 1.00 90.00 194 PRO A O 1
ATOM 1595 N N . ASP A 1 195 ? 0.173 3.166 25.277 1.00 90.88 195 ASP A N 1
ATOM 1596 C CA . ASP A 1 195 ? 1.058 2.808 26.391 1.00 90.88 195 ASP A CA 1
ATOM 1597 C C . ASP A 1 195 ? 2.163 3.855 26.656 1.00 90.88 195 ASP A C 1
ATOM 1599 O O . ASP A 1 195 ? 2.985 3.675 27.552 1.00 90.88 195 ASP A O 1
ATOM 1603 N N . GLY A 1 196 ? 2.186 4.950 25.889 1.00 89.25 196 GLY A N 1
ATOM 1604 C CA . GLY A 1 196 ? 3.167 6.031 25.974 1.00 89.25 196 GLY A CA 1
ATOM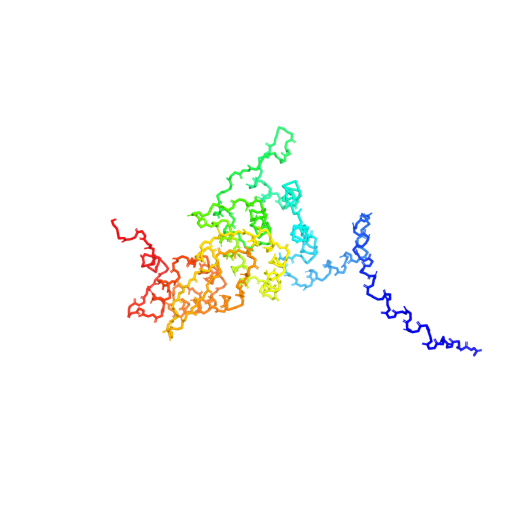 1605 C C . GLY A 1 196 ? 4.430 5.819 25.134 1.00 89.25 196 GLY A C 1
ATOM 1606 O O . GLY A 1 196 ? 5.212 6.762 24.982 1.00 89.25 196 GLY A O 1
ATOM 1607 N N . ASN A 1 197 ? 4.631 4.632 24.549 1.00 93.12 197 ASN A N 1
ATOM 1608 C CA . ASN A 1 197 ? 5.802 4.348 23.723 1.00 93.12 197 ASN A CA 1
ATOM 1609 C C . ASN A 1 197 ? 5.764 5.118 22.394 1.00 93.12 197 ASN A C 1
ATOM 1611 O O . ASN A 1 197 ? 4.701 5.427 21.852 1.00 93.12 197 ASN A O 1
ATOM 1615 N N . LEU A 1 198 ? 6.943 5.417 21.843 1.00 93.31 198 LEU A N 1
ATOM 1616 C CA . LEU A 1 198 ? 7.056 6.046 20.528 1.00 93.31 198 LEU A CA 1
ATOM 1617 C C . LEU A 1 198 ? 6.898 5.008 19.413 1.00 93.31 198 LEU A C 1
ATOM 1619 O O . LEU A 1 198 ? 7.609 4.005 19.374 1.00 93.31 198 LEU A O 1
ATOM 1623 N N . GLY A 1 199 ? 5.990 5.292 18.486 1.00 92.38 199 GLY A N 1
ATOM 1624 C CA . GLY A 1 199 ? 5.817 4.582 17.227 1.00 92.38 199 GLY A CA 1
ATOM 1625 C C . GLY A 1 199 ? 6.377 5.376 16.046 1.00 92.38 199 GLY A C 1
ATOM 1626 O O . GLY A 1 199 ? 6.465 6.607 16.078 1.00 92.38 199 GLY A O 1
ATOM 1627 N N . TYR A 1 200 ? 6.732 4.659 14.978 1.00 92.25 200 TYR A N 1
ATOM 1628 C CA . TYR A 1 200 ? 7.284 5.234 13.752 1.00 92.25 200 TYR A CA 1
ATOM 1629 C C . TYR A 1 200 ? 6.554 4.675 12.532 1.00 92.25 200 TYR A C 1
ATOM 1631 O O . TYR A 1 200 ? 6.460 3.460 12.364 1.00 92.25 200 TYR A O 1
ATOM 1639 N N . LEU A 1 201 ? 6.069 5.557 11.659 1.00 92.94 201 LEU A N 1
ATOM 1640 C CA . LEU A 1 201 ? 5.562 5.190 10.338 1.00 92.94 201 LEU A CA 1
ATOM 1641 C C . LEU A 1 201 ? 6.550 5.632 9.260 1.00 92.94 201 LEU A C 1
ATOM 1643 O O . LEU A 1 201 ? 6.919 6.808 9.253 1.00 92.94 201 LEU A O 1
ATOM 1647 N N . PRO A 1 202 ? 6.928 4.766 8.306 1.00 92.50 202 PRO A N 1
ATOM 1648 C CA . PRO A 1 202 ? 7.610 5.220 7.108 1.00 92.50 202 PRO A CA 1
ATOM 1649 C C . PRO A 1 202 ? 6.720 6.220 6.361 1.00 92.50 202 PRO A C 1
ATOM 1651 O O . PRO A 1 202 ? 5.494 6.101 6.340 1.00 92.50 202 PRO A O 1
ATOM 1654 N N . MET A 1 203 ? 7.336 7.235 5.764 1.00 89.88 203 MET A N 1
ATOM 1655 C CA . MET A 1 203 ? 6.631 8.254 4.972 1.00 89.88 203 MET A CA 1
ATOM 1656 C C . MET A 1 203 ? 6.898 8.131 3.470 1.00 89.88 203 MET A C 1
ATOM 1658 O O . MET A 1 203 ? 6.384 8.921 2.680 1.00 89.88 203 MET A O 1
ATOM 1662 N N . ARG A 1 204 ? 7.691 7.130 3.075 1.00 89.75 204 ARG A N 1
ATOM 1663 C CA . ARG A 1 204 ? 8.087 6.842 1.695 1.00 89.75 204 ARG A CA 1
ATOM 1664 C C . ARG A 1 204 ? 8.145 5.337 1.480 1.00 89.75 204 ARG A C 1
ATOM 1666 O O . ARG A 1 204 ? 8.452 4.600 2.413 1.00 89.75 204 ARG A O 1
ATOM 1673 N N . LEU A 1 205 ? 7.889 4.905 0.250 1.00 92.44 205 LEU A N 1
ATOM 1674 C CA . LEU A 1 205 ? 8.050 3.512 -0.152 1.00 92.44 205 LEU A CA 1
ATOM 1675 C C . LEU A 1 205 ? 9.533 3.148 -0.320 1.00 92.44 205 LEU A C 1
ATOM 1677 O O . LEU A 1 205 ? 9.948 2.072 0.101 1.00 92.44 205 LEU A O 1
ATOM 1681 N N . ILE A 1 206 ? 10.310 4.054 -0.924 1.00 90.94 206 ILE A N 1
ATOM 1682 C CA . ILE A 1 206 ? 11.736 3.886 -1.212 1.00 90.94 206 ILE A CA 1
ATOM 1683 C C . ILE A 1 206 ? 12.543 4.918 -0.412 1.00 90.94 206 ILE A C 1
ATOM 1685 O O . ILE A 1 206 ? 12.297 6.129 -0.486 1.00 90.94 206 ILE A O 1
ATOM 1689 N N . SER A 1 207 ? 13.513 4.424 0.355 1.00 87.19 207 SER A N 1
ATOM 1690 C CA . SER A 1 207 ? 14.396 5.184 1.239 1.00 87.19 207 SER A CA 1
ATOM 1691 C C . SER A 1 207 ? 15.794 4.562 1.256 1.00 87.19 207 SER A C 1
ATOM 1693 O O . SER A 1 207 ? 15.944 3.351 1.126 1.00 87.19 207 SER A O 1
ATOM 1695 N N . ALA A 1 208 ? 16.824 5.381 1.472 1.00 81.31 208 ALA A N 1
ATOM 1696 C CA . ALA A 1 208 ? 18.188 4.896 1.693 1.00 81.31 208 ALA A CA 1
ATOM 1697 C C . ALA A 1 208 ? 18.356 4.163 3.035 1.00 81.31 208 ALA A C 1
ATOM 1699 O O . ALA A 1 208 ? 19.208 3.293 3.170 1.00 81.31 208 ALA A O 1
ATOM 1700 N N . GLY A 1 209 ? 17.528 4.515 4.021 1.00 82.25 209 GLY A N 1
ATOM 1701 C CA . GLY A 1 209 ? 17.413 3.834 5.308 1.00 82.25 209 GLY A CA 1
ATOM 1702 C C . GLY A 1 209 ? 15.946 3.500 5.555 1.00 82.25 209 GLY A C 1
ATOM 1703 O O . GLY A 1 209 ? 15.246 4.312 6.169 1.00 82.25 209 GLY A O 1
ATOM 1704 N N . PRO A 1 210 ? 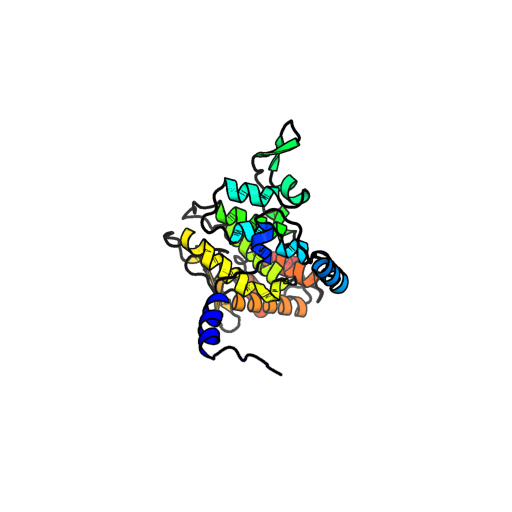15.424 2.394 5.001 1.00 85.38 210 PRO A N 1
ATOM 1705 C CA . PRO A 1 210 ? 14.024 2.037 5.175 1.00 85.38 210 PRO A CA 1
ATOM 1706 C C . PRO A 1 210 ? 13.739 1.650 6.627 1.00 85.38 210 PRO A C 1
ATOM 1708 O O . PRO A 1 210 ? 14.482 0.886 7.241 1.00 85.38 210 PRO A O 1
ATOM 1711 N N . LEU A 1 211 ? 12.625 2.145 7.167 1.00 88.44 211 LEU A N 1
ATOM 1712 C CA . LEU A 1 211 ? 12.063 1.585 8.394 1.00 88.44 211 LEU A CA 1
ATOM 1713 C C . LEU A 1 211 ? 11.460 0.212 8.090 1.00 88.44 211 LEU A C 1
ATOM 1715 O O . LEU A 1 211 ? 10.911 0.013 7.004 1.00 88.44 211 LEU A O 1
ATOM 1719 N N . GLY A 1 212 ? 11.530 -0.709 9.052 1.00 89.69 212 GLY A N 1
ATOM 1720 C CA . GLY A 1 212 ? 10.887 -2.016 8.933 1.00 89.69 212 GLY A CA 1
ATOM 1721 C C . GLY A 1 212 ? 9.374 -1.875 8.762 1.00 89.69 212 GLY A C 1
ATOM 1722 O O . GLY A 1 212 ? 8.728 -1.141 9.509 1.00 89.69 212 GLY A O 1
ATOM 1723 N N . ILE A 1 213 ? 8.809 -2.576 7.775 1.00 92.81 213 ILE A N 1
ATOM 1724 C CA . ILE A 1 213 ? 7.375 -2.491 7.457 1.00 92.81 213 ILE A CA 1
ATOM 1725 C C . ILE A 1 213 ? 6.517 -3.418 8.331 1.00 92.81 213 ILE A C 1
ATOM 1727 O O . ILE A 1 213 ? 5.339 -3.151 8.542 1.00 92.81 213 ILE A O 1
ATOM 1731 N N . GLU A 1 214 ? 7.099 -4.480 8.889 1.00 92.81 214 GLU A N 1
ATOM 1732 C CA . GLU A 1 214 ? 6.386 -5.468 9.708 1.00 92.81 214 GLU A CA 1
ATOM 1733 C C . GLU A 1 214 ? 5.726 -4.862 10.965 1.00 92.81 214 GLU A C 1
ATOM 1735 O O . GLU A 1 214 ? 4.525 -5.074 11.150 1.00 92.81 214 GLU A O 1
ATOM 1740 N N . PRO A 1 215 ? 6.401 -4.015 11.775 1.00 92.62 215 PRO A N 1
ATOM 1741 C CA . PRO A 1 215 ? 5.739 -3.329 12.887 1.00 92.62 215 PRO A CA 1
ATOM 1742 C C . PRO A 1 215 ? 4.564 -2.448 12.441 1.00 92.62 215 PRO A C 1
ATOM 1744 O O . PRO A 1 215 ? 3.573 -2.319 13.157 1.00 92.62 215 PRO A O 1
ATOM 1747 N N . VAL A 1 216 ? 4.653 -1.863 11.242 1.00 94.06 216 VAL A N 1
ATOM 1748 C CA . VAL A 1 216 ? 3.609 -0.999 10.673 1.00 94.06 216 VAL A CA 1
ATOM 1749 C C . VAL A 1 216 ? 2.386 -1.818 10.275 1.00 94.06 216 VAL A C 1
ATOM 1751 O O . VAL A 1 216 ? 1.262 -1.400 10.545 1.00 94.06 216 VAL A O 1
ATOM 1754 N N . LEU A 1 217 ? 2.592 -2.995 9.678 1.00 94.31 217 LEU A N 1
ATOM 1755 C CA . LEU A 1 217 ? 1.517 -3.928 9.337 1.00 94.31 217 LEU A CA 1
ATOM 1756 C C . LEU A 1 217 ? 0.773 -4.382 10.595 1.00 94.31 217 LEU A C 1
ATOM 1758 O O . LEU A 1 217 ? -0.451 -4.257 10.654 1.00 94.31 217 LEU A O 1
ATOM 1762 N N . SER A 1 218 ? 1.506 -4.811 11.625 1.00 93.44 218 SER A N 1
ATOM 1763 C CA . SER A 1 218 ? 0.933 -5.201 12.920 1.00 93.44 218 SER A CA 1
ATOM 1764 C C . SER A 1 218 ? 0.148 -4.055 13.563 1.00 93.44 218 SER A C 1
ATOM 1766 O O . SER A 1 218 ? -0.968 -4.242 14.048 1.00 93.44 218 SER A O 1
ATOM 1768 N N . PHE A 1 219 ? 0.684 -2.836 13.507 1.00 95.00 219 PHE A N 1
ATOM 1769 C CA . PHE A 1 219 ? 0.000 -1.652 14.016 1.00 95.00 219 PHE A CA 1
ATOM 1770 C C . PHE A 1 219 ? -1.290 -1.330 13.238 1.00 95.00 219 PHE A C 1
ATOM 1772 O O . PHE A 1 219 ? -2.322 -1.029 13.836 1.00 95.00 219 PHE A O 1
ATOM 1779 N N . TYR A 1 220 ? -1.279 -1.452 11.910 1.00 96.06 220 TYR A N 1
ATOM 1780 C CA . TYR A 1 220 ? -2.476 -1.285 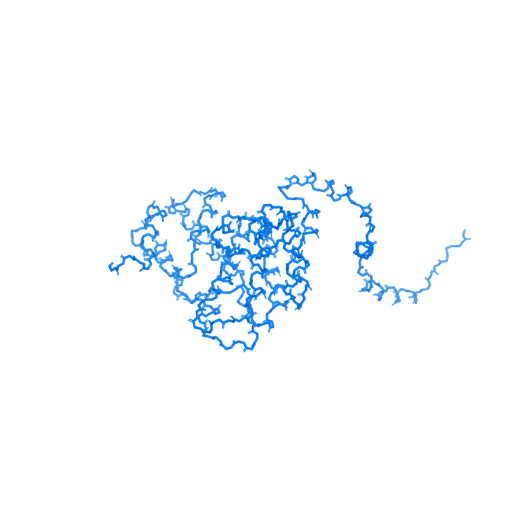11.081 1.00 96.06 220 TYR A CA 1
ATOM 1781 C C . TYR A 1 220 ? -3.554 -2.328 11.396 1.00 96.06 220 TYR A C 1
ATOM 1783 O O . TYR A 1 220 ? -4.740 -1.993 11.465 1.00 96.06 220 TYR A O 1
ATOM 1791 N N . GLN A 1 221 ? -3.160 -3.587 11.594 1.00 95.50 221 GLN A N 1
ATOM 1792 C CA . GLN A 1 221 ? -4.072 -4.650 12.018 1.00 95.50 221 GLN A CA 1
ATOM 1793 C C . GLN A 1 221 ? -4.705 -4.322 13.369 1.00 95.50 221 GLN A C 1
ATOM 1795 O O . GLN A 1 221 ? -5.917 -4.461 13.520 1.00 95.50 221 GLN A O 1
ATOM 1800 N N . GLU A 1 222 ? -3.918 -3.808 14.313 1.00 96.12 222 GLU A N 1
ATOM 1801 C CA . GLU A 1 222 ? -4.404 -3.406 15.630 1.00 96.12 222 GLU A CA 1
ATOM 1802 C C . GLU A 1 222 ? -5.405 -2.240 15.555 1.00 96.12 222 GLU A C 1
ATOM 1804 O O . GLU A 1 222 ? -6.478 -2.302 16.161 1.00 96.12 222 GLU A O 1
ATOM 1809 N N . LEU A 1 223 ? -5.130 -1.219 14.734 1.00 96.75 223 LEU A N 1
ATOM 1810 C CA . LEU A 1 223 ? -6.086 -0.137 14.468 1.00 96.75 223 LEU A CA 1
ATOM 1811 C C . LEU A 1 223 ? -7.407 -0.673 13.899 1.00 96.75 223 LEU A C 1
ATOM 1813 O O . LEU A 1 223 ? -8.486 -0.263 14.331 1.00 96.75 223 LEU A O 1
ATOM 1817 N N . CYS A 1 224 ? -7.331 -1.601 12.941 1.00 97.12 224 CYS A N 1
ATOM 1818 C CA . CYS A 1 224 ? -8.507 -2.190 12.303 1.00 97.12 224 CYS A CA 1
ATOM 1819 C C . CYS A 1 224 ? -9.313 -3.065 13.268 1.00 97.12 224 CYS A C 1
ATOM 1821 O O . CYS A 1 224 ? -10.544 -2.972 13.322 1.00 97.12 224 CYS A O 1
ATOM 1823 N N . ARG A 1 225 ? -8.625 -3.867 14.086 1.00 96.94 225 ARG A N 1
ATOM 1824 C CA . ARG A 1 225 ? -9.233 -4.656 15.160 1.00 96.94 225 ARG A CA 1
ATOM 1825 C C . ARG A 1 225 ? -9.988 -3.744 16.120 1.00 96.94 225 ARG A C 1
ATOM 1827 O O . ARG A 1 225 ? -11.149 -4.009 16.431 1.00 96.94 225 ARG A O 1
ATOM 1834 N N . ARG A 1 226 ? -9.373 -2.632 16.534 1.00 97.00 226 ARG A N 1
ATOM 1835 C CA . ARG A 1 226 ? -10.012 -1.664 17.430 1.00 97.00 226 ARG A CA 1
ATOM 1836 C C . ARG A 1 226 ? -11.238 -1.007 16.794 1.00 97.00 226 ARG A C 1
ATOM 1838 O O . ARG A 1 226 ? -12.281 -0.924 17.438 1.00 97.00 226 ARG A O 1
ATOM 1845 N N . ALA A 1 227 ? -11.157 -0.594 15.531 1.00 97.31 227 ALA A N 1
ATOM 1846 C CA . ALA A 1 227 ? -12.295 -0.016 14.814 1.00 97.31 227 ALA A CA 1
ATOM 1847 C C . ALA A 1 227 ? -13.475 -0.994 14.684 1.00 97.31 227 ALA A C 1
ATOM 1849 O O . ALA A 1 227 ? -14.63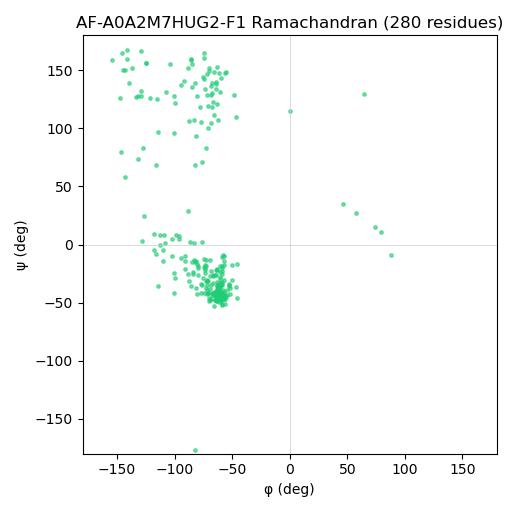3 -0.597 14.827 1.00 97.31 227 ALA A O 1
ATOM 1850 N N . THR A 1 228 ? -13.177 -2.277 14.480 1.00 96.88 228 THR A N 1
ATOM 1851 C CA . THR A 1 228 ? -14.170 -3.357 14.417 1.00 96.88 228 THR A CA 1
ATOM 1852 C C . THR A 1 228 ? -14.838 -3.585 15.775 1.00 96.88 228 THR A C 1
ATOM 1854 O O . THR A 1 228 ? -16.062 -3.667 15.863 1.00 96.88 228 THR A O 1
ATOM 1857 N N . GLN A 1 229 ? -14.064 -3.594 16.867 1.00 96.62 229 GLN A N 1
ATOM 1858 C CA . GLN A 1 229 ? -14.597 -3.698 18.234 1.00 96.62 229 GLN A CA 1
ATOM 1859 C C . GLN A 1 229 ? -15.522 -2.536 18.602 1.00 96.62 229 GLN A C 1
ATOM 1861 O O . GLN A 1 229 ? -16.542 -2.735 19.259 1.00 96.62 229 GLN A O 1
ATOM 1866 N N . LEU A 1 230 ? -15.185 -1.329 18.144 1.00 96.06 230 LEU A N 1
ATOM 1867 C CA . LEU A 1 230 ? -16.017 -0.135 18.293 1.00 96.06 230 LEU A CA 1
ATOM 1868 C C . LEU A 1 230 ? -17.205 -0.099 17.316 1.00 96.06 230 LEU A C 1
ATOM 1870 O O . LEU A 1 230 ? -17.964 0.867 17.320 1.00 96.06 230 LEU A O 1
ATOM 1874 N N . LYS A 1 231 ? -17.384 -1.136 16.485 1.00 96.44 231 LYS A N 1
ATOM 1875 C CA . LYS A 1 231 ? -18.442 -1.248 15.469 1.00 96.44 231 LYS A CA 1
ATOM 1876 C C . LYS A 1 231 ? -18.443 -0.099 14.453 1.00 96.44 231 LYS A C 1
ATOM 1878 O O . LYS A 1 231 ? -19.476 0.211 13.867 1.00 96.44 231 LYS A O 1
ATOM 1883 N N . LEU A 1 232 ? -17.284 0.521 14.219 1.00 96.75 232 LEU A N 1
ATOM 1884 C CA . LEU A 1 232 ? -17.121 1.563 13.199 1.00 96.75 232 LEU A CA 1
ATOM 1885 C C . LEU A 1 232 ? -17.171 0.987 11.784 1.00 96.75 232 LEU A C 1
ATOM 1887 O O . LEU A 1 232 ? -17.595 1.670 10.852 1.00 96.75 232 LEU A O 1
ATOM 1891 N N . VAL A 1 233 ? -16.724 -0.261 11.645 1.00 96.75 233 VAL A N 1
ATOM 1892 C CA . VAL A 1 233 ? -16.788 -1.076 10.433 1.00 96.75 233 VAL A CA 1
ATOM 1893 C C . VAL A 1 233 ? -17.206 -2.503 10.798 1.00 96.75 233 VAL A C 1
ATOM 1895 O O . VAL A 1 233 ? -16.948 -2.939 11.923 1.00 96.75 233 VAL A O 1
ATOM 1898 N N . PRO A 1 234 ? -17.863 -3.236 9.883 1.00 95.38 234 PRO A N 1
ATOM 1899 C CA . PRO A 1 234 ? -18.167 -4.649 10.089 1.00 95.38 234 PRO A CA 1
ATOM 1900 C C . PRO A 1 234 ? -16.899 -5.512 10.035 1.00 95.38 234 PRO A C 1
ATOM 1902 O O . PRO A 1 234 ? -15.984 -5.214 9.266 1.00 95.38 234 PRO A O 1
ATOM 1905 N N . ASP A 1 235 ? -16.884 -6.625 10.778 1.00 94.94 235 ASP A N 1
ATOM 1906 C CA . ASP A 1 235 ? -15.810 -7.630 10.728 1.00 94.94 235 ASP A CA 1
ATOM 1907 C C . ASP A 1 235 ? -15.923 -8.497 9.465 1.00 94.94 235 ASP A C 1
ATOM 1909 O O . ASP A 1 235 ? -16.369 -9.642 9.472 1.00 94.94 235 ASP A O 1
ATOM 1913 N N . THR A 1 236 ? -15.627 -7.875 8.332 1.00 94.06 236 THR A N 1
ATOM 1914 C CA . THR A 1 236 ? -15.712 -8.450 6.986 1.00 94.06 236 THR A CA 1
ATOM 1915 C C . THR A 1 236 ? -14.527 -7.943 6.178 1.00 94.06 236 THR A C 1
ATOM 1917 O O . THR A 1 236 ? -13.960 -6.897 6.506 1.00 94.06 236 THR A O 1
ATOM 1920 N N . LYS A 1 237 ? -14.164 -8.634 5.093 1.00 88.06 237 LYS A N 1
ATOM 1921 C CA . LYS A 1 237 ? -13.072 -8.186 4.212 1.00 88.06 237 LYS A CA 1
ATOM 1922 C C . LYS A 1 237 ? -13.330 -6.778 3.672 1.00 88.06 237 LYS A C 1
ATOM 1924 O O . LYS A 1 237 ? -12.426 -5.947 3.649 1.00 88.06 237 LYS A O 1
ATOM 1929 N N . GLU A 1 238 ? -14.572 -6.487 3.301 1.00 90.25 238 GLU A N 1
ATOM 1930 C CA . GLU A 1 238 ? -15.006 -5.186 2.797 1.00 90.25 238 GLU A CA 1
ATOM 1931 C C . GLU A 1 238 ? -14.900 -4.101 3.877 1.00 90.25 238 GLU A C 1
ATOM 1933 O O . GLU A 1 238 ? -14.424 -2.998 3.602 1.00 90.25 238 GLU A O 1
ATOM 1938 N N . GLY A 1 239 ? -15.295 -4.414 5.116 1.00 92.50 239 GLY A N 1
ATOM 1939 C CA . GLY A 1 239 ? -15.164 -3.510 6.261 1.00 92.50 239 GLY A CA 1
ATOM 1940 C C . GLY A 1 239 ? -13.708 -3.193 6.604 1.00 92.50 239 GLY A C 1
ATOM 1941 O O . GLY A 1 239 ? -13.359 -2.024 6.783 1.00 92.50 239 GLY A O 1
ATOM 1942 N N . GLN A 1 240 ? -12.841 -4.208 6.613 1.00 92.06 240 GLN A N 1
ATOM 1943 C CA . GLN A 1 240 ? -11.403 -4.047 6.841 1.00 92.06 240 GLN A CA 1
ATOM 1944 C C . GLN A 1 240 ? -10.758 -3.205 5.734 1.00 92.06 240 GLN A C 1
ATOM 1946 O O . GLN A 1 240 ? -10.062 -2.231 6.016 1.00 92.06 240 GLN A O 1
ATOM 1951 N N . LEU A 1 241 ? -11.056 -3.504 4.466 1.00 89.31 241 LEU A N 1
ATOM 1952 C CA . LEU A 1 241 ? -10.590 -2.727 3.317 1.00 89.31 241 LEU A CA 1
ATOM 1953 C C . LEU A 1 241 ? -11.048 -1.262 3.388 1.00 89.31 241 LEU A C 1
ATOM 1955 O O . LEU A 1 241 ? -10.259 -0.349 3.130 1.00 89.31 241 LEU A O 1
ATOM 1959 N N . CYS A 1 242 ? -12.310 -1.026 3.754 1.00 91.25 242 CYS A N 1
ATOM 1960 C CA . CYS A 1 242 ? -12.844 0.315 3.974 1.00 91.25 242 CYS A CA 1
ATOM 1961 C C . CYS A 1 242 ? -12.033 1.063 5.041 1.00 91.25 242 CYS A C 1
ATOM 1963 O O . CYS A 1 242 ? -11.664 2.221 4.838 1.00 91.25 242 CYS A O 1
ATOM 1965 N N . PHE A 1 243 ? -11.691 0.388 6.141 1.00 94.88 243 PHE A N 1
ATOM 1966 C CA . PHE A 1 243 ? -10.903 0.981 7.210 1.00 94.88 243 PHE A CA 1
ATOM 1967 C C . PHE A 1 243 ? -9.438 1.222 6.821 1.00 94.88 243 PHE A C 1
ATOM 1969 O O . PHE A 1 243 ? -8.908 2.295 7.090 1.00 94.88 243 PHE A O 1
ATOM 1976 N N . TYR A 1 244 ? -8.773 0.307 6.118 1.00 92.62 244 TYR A N 1
ATOM 1977 C CA . TYR A 1 244 ? -7.399 0.549 5.661 1.00 92.62 244 TYR A CA 1
ATOM 1978 C C . TYR A 1 244 ? -7.304 1.724 4.679 1.00 92.62 244 TYR A C 1
ATOM 1980 O O . TYR A 1 244 ? -6.356 2.502 4.755 1.00 92.62 244 TYR A O 1
ATOM 1988 N N . ASN A 1 245 ? -8.315 1.923 3.824 1.00 88.81 245 ASN A N 1
ATOM 1989 C CA . ASN A 1 245 ? -8.427 3.117 2.973 1.00 88.81 245 ASN A CA 1
ATOM 1990 C C . ASN A 1 245 ? -8.701 4.409 3.761 1.00 88.81 245 ASN A C 1
ATOM 1992 O O . ASN A 1 245 ? -8.459 5.511 3.264 1.00 88.81 245 ASN A O 1
ATOM 1996 N N . PHE A 1 246 ? -9.251 4.289 4.968 1.00 92.00 246 PHE A N 1
ATOM 1997 C CA . PHE A 1 246 ? -9.547 5.419 5.838 1.00 92.00 246 PHE A CA 1
ATOM 1998 C C . PHE A 1 246 ? -8.287 5.971 6.519 1.00 92.00 246 PHE A C 1
ATOM 2000 O O . PHE A 1 246 ? -8.192 7.185 6.732 1.00 92.00 246 PHE A O 1
ATOM 2007 N N . ILE A 1 247 ? -7.329 5.100 6.857 1.00 92.56 247 ILE A N 1
ATOM 2008 C CA . ILE A 1 247 ? -6.110 5.469 7.586 1.00 92.56 247 ILE A CA 1
ATOM 2009 C C . ILE A 1 247 ? -5.253 6.424 6.749 1.00 92.56 247 ILE A C 1
ATOM 2011 O O . ILE A 1 247 ? -4.976 6.196 5.573 1.00 92.56 247 ILE A O 1
ATOM 2015 N N . ARG A 1 248 ? -4.772 7.492 7.391 1.00 89.44 248 ARG A N 1
ATOM 2016 C CA . ARG A 1 248 ? -3.788 8.418 6.825 1.00 89.44 248 ARG A CA 1
ATOM 2017 C C . ARG A 1 248 ? -2.652 8.610 7.815 1.00 89.44 248 ARG A C 1
ATOM 2019 O O . ARG A 1 248 ? -2.903 8.996 8.952 1.00 89.44 248 ARG A O 1
ATOM 2026 N N . HIS A 1 249 ? -1.410 8.419 7.366 1.00 90.44 249 HIS A N 1
ATOM 2027 C CA . HIS A 1 249 ? -0.222 8.578 8.224 1.00 90.44 249 HIS A CA 1
ATOM 2028 C C . HIS A 1 249 ? -0.176 9.955 8.902 1.00 90.44 249 HIS A C 1
ATOM 2030 O O . HIS A 1 249 ? 0.140 10.054 10.078 1.00 90.44 249 HIS A O 1
ATOM 2036 N N . THR A 1 250 ? -0.566 11.016 8.191 1.00 86.56 250 THR A N 1
ATOM 2037 C CA . THR A 1 250 ? -0.568 12.396 8.707 1.00 86.56 250 THR A CA 1
ATOM 2038 C C . THR A 1 250 ? -1.620 12.665 9.786 1.00 86.56 250 THR A C 1
ATOM 2040 O O . THR A 1 250 ? -1.591 13.716 10.416 1.00 86.56 250 THR A O 1
ATOM 2043 N N . GLU A 1 251 ? -2.589 11.768 9.964 1.00 92.19 251 GLU A N 1
ATOM 2044 C CA . GLU A 1 251 ? -3.680 11.894 10.939 1.00 92.19 251 GLU A CA 1
ATOM 2045 C C . GLU A 1 251 ? -3.558 10.836 12.054 1.00 92.19 251 GLU A C 1
ATOM 2047 O O . GLU A 1 251 ? -4.473 10.701 12.869 1.00 92.19 251 GLU A O 1
ATOM 2052 N N . ILE A 1 252 ? -2.448 10.081 12.103 1.00 94.12 252 ILE A N 1
ATOM 2053 C CA . ILE A 1 252 ? -2.364 8.856 12.904 1.00 94.12 252 ILE A CA 1
ATOM 2054 C C . ILE A 1 252 ? -2.496 9.109 14.405 1.00 94.12 252 ILE A C 1
ATOM 2056 O O . ILE A 1 252 ? -3.222 8.372 15.060 1.00 94.12 252 ILE A O 1
ATOM 2060 N N . GLN A 1 253 ? -1.884 10.173 14.941 1.00 95.06 253 GLN A N 1
ATOM 2061 C CA . GLN A 1 253 ? -1.977 10.477 16.371 1.00 95.06 253 GLN A CA 1
ATOM 2062 C C . GLN A 1 253 ? -3.439 10.668 16.786 1.00 95.06 253 GLN A C 1
ATOM 2064 O O . GLN A 1 253 ? -3.936 9.978 17.666 1.00 95.06 253 GLN A O 1
ATOM 2069 N N . LYS A 1 254 ? -4.176 11.517 16.059 1.00 94.81 254 LYS A N 1
ATOM 2070 C CA . LYS A 1 254 ? -5.597 11.771 16.336 1.00 94.81 254 LYS A CA 1
ATOM 2071 C C . LYS A 1 254 ? -6.459 10.523 16.150 1.00 94.81 254 LYS A C 1
ATOM 2073 O O . LYS A 1 254 ? -7.475 10.374 16.833 1.00 94.81 254 LYS A O 1
ATOM 2078 N N . LEU A 1 255 ? -6.090 9.650 15.210 1.00 96.06 255 LEU A N 1
ATOM 2079 C CA . LEU A 1 255 ? -6.756 8.366 15.018 1.00 96.06 255 LEU A CA 1
ATOM 2080 C C . LEU A 1 255 ? -6.566 7.462 16.240 1.00 96.06 255 LEU A C 1
ATOM 2082 O O . LEU A 1 255 ? -7.554 6.930 16.741 1.00 96.06 255 LEU A O 1
ATOM 2086 N N . ILE A 1 256 ? -5.338 7.339 16.747 1.00 95.94 256 ILE A N 1
ATOM 2087 C CA . ILE A 1 256 ? -5.031 6.578 17.966 1.00 95.94 256 ILE A CA 1
ATOM 2088 C C . ILE A 1 256 ? -5.812 7.149 19.145 1.00 95.94 256 ILE A C 1
ATOM 2090 O O . ILE A 1 256 ? -6.559 6.414 19.790 1.00 95.94 256 ILE A O 1
ATOM 2094 N N . ASP A 1 257 ? -5.719 8.460 19.369 1.00 94.94 257 ASP A N 1
ATOM 2095 C CA . ASP A 1 257 ? -6.394 9.128 20.480 1.00 94.94 257 ASP A CA 1
ATOM 2096 C C . ASP A 1 257 ? -7.908 8.854 20.436 1.00 94.94 257 ASP A C 1
ATOM 2098 O O . ASP A 1 257 ? -8.516 8.479 21.436 1.00 94.94 257 ASP A O 1
ATOM 2102 N N . SER A 1 258 ? -8.520 8.935 19.249 1.00 95.44 258 SER A N 1
ATOM 2103 C CA . SER A 1 258 ? -9.959 8.697 19.065 1.00 95.44 258 SER A CA 1
ATOM 2104 C C . SER A 1 258 ? -10.381 7.237 19.281 1.00 95.44 258 SER A C 1
ATOM 2106 O O . SER A 1 258 ? -11.495 6.978 19.747 1.00 95.44 258 SER A O 1
ATOM 2108 N N . LEU A 1 259 ? -9.530 6.277 18.908 1.00 95.44 259 LEU A N 1
ATOM 2109 C CA . LEU A 1 259 ? -9.844 4.847 18.977 1.00 95.44 259 LEU A CA 1
ATOM 2110 C C . LEU A 1 259 ? -9.517 4.222 20.338 1.00 95.44 259 LEU A C 1
ATOM 2112 O O . LEU A 1 259 ? -10.196 3.279 20.750 1.00 95.44 259 LEU A O 1
ATOM 2116 N N . PHE A 1 260 ? -8.496 4.721 21.034 1.00 94.75 260 PHE A N 1
ATOM 2117 C CA . PHE A 1 260 ? -7.979 4.101 22.257 1.00 94.75 260 PHE A CA 1
ATOM 2118 C C . PHE A 1 260 ? -8.172 4.951 23.508 1.00 94.75 260 PHE A C 1
ATOM 2120 O O . PHE A 1 260 ? -8.434 4.379 24.560 1.00 94.75 260 PHE A O 1
ATOM 2127 N N . LEU A 1 261 ?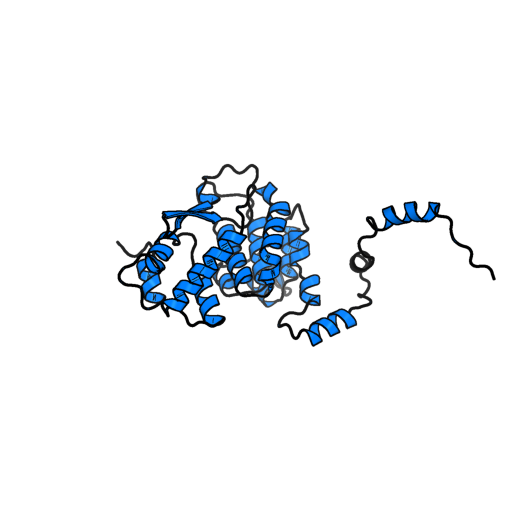 -8.058 6.277 23.405 1.00 91.31 261 LEU A N 1
ATOM 2128 C CA . LEU A 1 261 ? -7.951 7.163 24.572 1.00 91.31 261 LEU A CA 1
ATOM 2129 C C . LEU A 1 261 ? -9.192 8.036 24.805 1.00 91.31 261 LEU A C 1
ATOM 2131 O O . LEU A 1 261 ? -9.325 8.635 25.865 1.00 91.31 261 LEU A O 1
ATOM 2135 N N . ALA A 1 262 ? -10.094 8.140 23.829 1.00 89.44 262 ALA A N 1
ATOM 2136 C CA . ALA A 1 262 ? -11.275 8.987 23.939 1.00 89.44 262 ALA A CA 1
ATOM 2137 C C . ALA A 1 262 ? -12.312 8.424 24.924 1.00 89.44 262 ALA A C 1
ATOM 2139 O O . ALA A 1 262 ? -12.787 7.306 24.737 1.00 89.44 262 ALA A O 1
ATOM 2140 N N . ASP A 1 263 ? -12.760 9.257 25.869 1.00 86.00 263 ASP A N 1
ATOM 2141 C CA . ASP A 1 263 ? -13.834 8.917 26.818 1.00 86.00 263 ASP A CA 1
ATOM 2142 C C . ASP A 1 263 ? -15.143 8.536 26.106 1.00 86.00 263 ASP A C 1
ATOM 2144 O O . ASP A 1 263 ? -15.839 7.601 26.494 1.00 86.00 263 ASP A O 1
ATOM 2148 N N . ASN A 1 264 ? -15.462 9.251 25.021 1.00 90.44 264 ASN A N 1
ATOM 2149 C CA . ASN A 1 264 ? -16.618 8.988 24.170 1.00 90.44 264 ASN A CA 1
ATOM 2150 C C . ASN A 1 264 ? -16.150 8.561 22.783 1.00 90.44 264 ASN A C 1
ATOM 2152 O O . ASN A 1 264 ? -15.867 9.415 21.937 1.00 90.44 264 ASN A O 1
ATOM 2156 N N . HIS A 1 265 ? -16.084 7.257 22.523 1.00 91.88 265 HIS A N 1
ATOM 2157 C CA . HIS A 1 265 ? -15.679 6.741 21.216 1.00 91.88 265 HIS A CA 1
ATOM 2158 C C . HIS A 1 265 ? -16.635 7.179 20.088 1.00 91.88 265 HIS A C 1
ATOM 2160 O O . HIS A 1 265 ? -17.833 7.358 20.319 1.00 91.88 265 HIS A O 1
ATOM 2166 N N . PRO A 1 266 ? -16.122 7.384 18.859 1.00 92.88 266 PRO A N 1
ATOM 2167 C CA . PRO A 1 266 ? -16.968 7.688 17.711 1.00 92.88 266 PRO A CA 1
ATOM 2168 C C . PRO A 1 266 ? -17.921 6.527 17.410 1.00 92.88 266 PRO A C 1
ATOM 2170 O O . PRO A 1 266 ? -17.610 5.368 17.664 1.00 92.88 266 PRO A O 1
ATOM 2173 N N . THR A 1 267 ? -19.065 6.847 16.813 1.00 93.44 267 THR A N 1
ATOM 2174 C CA . THR A 1 267 ? -20.114 5.876 16.454 1.00 93.44 267 THR A CA 1
ATOM 2175 C C . THR A 1 267 ? -20.121 5.517 14.967 1.00 93.44 267 THR A C 1
ATOM 2177 O O . THR A 1 267 ? -20.824 4.605 14.543 1.00 93.44 267 THR A O 1
ATOM 2180 N N . SER A 1 268 ? -19.346 6.234 14.144 1.00 94.56 268 SER A N 1
ATOM 2181 C CA . SER A 1 268 ? -19.220 5.980 12.705 1.00 94.56 268 SER A CA 1
ATOM 2182 C C . SER A 1 268 ? -17.884 6.477 12.149 1.00 94.56 268 SER A C 1
ATOM 2184 O O . SER A 1 268 ? -17.273 7.395 12.704 1.00 94.56 268 SER A O 1
ATOM 2186 N N . LEU A 1 269 ? -17.457 5.949 10.994 1.00 94.38 269 LEU A N 1
ATOM 2187 C CA . LEU A 1 269 ? -16.283 6.473 10.280 1.00 94.38 269 LEU A CA 1
ATOM 2188 C C . LEU A 1 269 ? -16.431 7.948 9.897 1.00 94.38 269 LEU A C 1
ATOM 2190 O O . LEU A 1 269 ? -15.452 8.689 9.907 1.00 94.38 269 LEU A O 1
ATOM 2194 N N . LYS A 1 270 ? -17.651 8.404 9.590 1.00 94.62 270 LYS A N 1
ATOM 2195 C CA . LYS A 1 270 ? -17.917 9.815 9.279 1.00 94.62 270 LYS A CA 1
ATOM 2196 C C . LYS A 1 270 ? -17.638 10.704 10.489 1.00 94.62 270 LYS A C 1
ATOM 2198 O O . LYS A 1 270 ? -17.006 11.748 10.350 1.00 94.62 270 LYS A O 1
ATOM 2203 N N . GLU A 1 271 ? -18.097 10.292 11.666 1.00 94.12 271 GLU A N 1
ATOM 2204 C CA . GLU A 1 271 ? -17.833 11.005 12.913 1.00 94.12 271 GLU A CA 1
ATOM 2205 C C . GLU A 1 271 ? -16.344 10.985 13.262 1.00 94.12 271 GLU A C 1
ATOM 2207 O O . GLU A 1 271 ? -15.762 12.042 13.507 1.00 94.12 271 GLU A O 1
ATOM 2212 N N . LEU A 1 272 ? -15.709 9.810 13.196 1.00 95.19 272 LEU A N 1
ATOM 2213 C CA . LEU A 1 272 ? -14.269 9.674 13.395 1.00 95.19 272 LEU A CA 1
ATOM 2214 C C . LEU A 1 272 ? -13.500 10.602 12.445 1.00 95.19 272 LEU A C 1
ATOM 2216 O O . LEU A 1 272 ? -12.608 11.323 12.885 1.00 95.19 272 LEU A O 1
ATOM 2220 N N . LYS A 1 273 ? -13.897 10.682 11.165 1.00 94.88 273 LYS A N 1
ATOM 2221 C CA . LYS A 1 273 ? -13.243 11.571 10.199 1.00 94.88 273 LYS A CA 1
ATOM 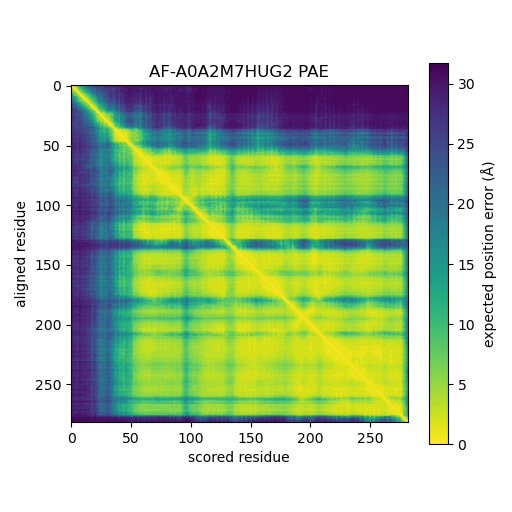2222 C C . LYS A 1 273 ? -13.326 13.034 10.609 1.00 94.88 273 LYS A C 1
ATOM 2224 O O . LYS A 1 273 ? -12.333 13.746 10.473 1.00 94.88 273 LYS A O 1
ATOM 2229 N N . ARG A 1 274 ? -14.481 13.488 11.107 1.00 91.44 274 ARG A N 1
ATOM 2230 C CA . ARG A 1 274 ? -14.654 14.872 11.582 1.00 91.44 274 ARG A CA 1
ATOM 2231 C C . ARG A 1 274 ? -13.734 15.181 12.760 1.00 91.44 274 ARG A C 1
ATOM 2233 O O . ARG A 1 274 ? -13.185 16.272 12.799 1.00 91.44 274 ARG A O 1
ATOM 2240 N N . ARG A 1 275 ? -13.533 14.222 13.669 1.00 90.44 275 ARG A N 1
ATOM 2241 C CA . ARG A 1 275 ? -12.660 14.384 14.844 1.00 90.44 275 ARG A CA 1
ATOM 2242 C C . ARG A 1 275 ? -11.175 14.460 14.474 1.00 90.44 275 ARG A C 1
ATOM 2244 O O . ARG A 1 275 ? -10.441 15.250 15.059 1.00 90.44 275 ARG A O 1
ATOM 2251 N N . ILE A 1 276 ? -10.732 13.673 13.491 1.00 92.62 276 ILE A N 1
ATOM 2252 C CA . ILE A 1 276 ? -9.304 13.594 13.130 1.00 92.62 276 ILE A CA 1
ATOM 2253 C C . ILE A 1 276 ? -8.878 14.587 12.037 1.00 92.62 276 ILE A C 1
ATOM 2255 O O . ILE A 1 276 ? -7.695 14.910 11.929 1.00 92.62 276 ILE A O 1
ATOM 2259 N N . SER A 1 277 ? -9.812 15.099 11.229 1.00 84.12 277 SER A N 1
ATOM 2260 C CA . SER A 1 277 ? -9.482 16.016 10.130 1.00 84.12 277 SER A CA 1
ATOM 2261 C C . SER A 1 277 ? -8.974 17.361 10.657 1.00 84.12 277 SER A C 1
ATOM 2263 O O . SER A 1 277 ? -9.600 17.998 11.497 1.00 84.12 277 SER A O 1
ATOM 2265 N N . ILE A 1 278 ? -7.834 17.817 10.134 1.00 62.31 278 ILE A N 1
ATOM 2266 C CA . ILE A 1 278 ? -7.164 19.056 10.568 1.00 62.31 278 ILE A CA 1
ATOM 2267 C C . ILE A 1 278 ? -7.903 20.324 10.076 1.00 62.31 278 ILE A C 1
ATOM 2269 O O . ILE A 1 278 ? -7.761 21.379 10.677 1.00 62.31 278 ILE A O 1
ATOM 2273 N N . PHE A 1 279 ? -8.785 20.223 9.073 1.00 48.09 279 PHE A N 1
ATOM 2274 C CA . PHE A 1 279 ? -9.569 21.350 8.529 1.00 48.09 279 PHE A CA 1
ATOM 2275 C C . PHE A 1 279 ? -10.918 21.602 9.238 1.00 48.09 279 PHE A C 1
ATOM 2277 O O . PHE A 1 279 ? -11.877 22.044 8.615 1.00 48.09 279 PHE A O 1
ATOM 2284 N N . GLY A 1 280 ? -11.023 21.275 10.529 1.00 38.09 280 GLY A N 1
ATOM 2285 C CA . GLY A 1 280 ? -12.275 21.337 11.298 1.00 38.09 280 GLY A CA 1
ATOM 2286 C C . GLY A 1 280 ? -12.366 22.437 12.356 1.00 38.09 280 GLY A C 1
ATOM 2287 O O . GLY A 1 280 ? -13.307 22.405 13.143 1.00 38.09 280 GLY A O 1
ATOM 2288 N N . GLN A 1 281 ? -11.411 23.367 12.416 1.00 31.89 281 GLN A N 1
ATOM 2289 C CA . GLN A 1 281 ? -11.451 24.526 13.312 1.00 31.89 281 GLN A CA 1
ATOM 2290 C C . GLN A 1 281 ? -10.770 25.726 12.647 1.00 31.89 281 GLN A C 1
ATOM 2292 O O . GLN A 1 281 ? -9.606 25.984 12.918 1.00 31.89 281 GLN A O 1
ATOM 2297 N N . HIS A 1 282 ? -11.489 26.398 11.747 1.00 31.14 282 HIS A N 1
ATOM 2298 C CA . HIS A 1 282 ? -11.499 27.852 11.537 1.00 31.14 282 HIS A CA 1
ATOM 2299 C C . HIS A 1 282 ? -12.772 28.204 10.768 1.00 31.14 282 HIS A C 1
ATOM 2301 O O . HIS A 1 282 ? -13.040 27.529 9.748 1.00 31.14 282 HIS A O 1
#

pLDDT: mean 77.34, std 19.06, range [27.2, 97.31]

Sequence (282 aa):
MKKKLFAEDEQRRHSSEWLNNSSRFFNKKEQGEPVIREYVVDDIDRRLNAEFSFKTLLCHPLWQLIDNAQPSTQSIKEVLVNLPASYVNLLYREDADGNPAGRKKINGYKLIDRTDIHALTCWIAFCLESTEPKKTVLDTPQLLALQYLLKIGLTTPFASIIVEFYNYLNQQFGYLYANQVMPSAHYAHVFHMPDGNLGYLPMRLISAGPLGIEPVLSFYQELCRRATQLKLVPDTKEGQLCFYNFIRHTEIQKLIDSLFLADNHPTSLKELKRRISIFGQH

Secondary structure (DSSP, 8-state):
----PPPTTSHHHHTTTSSS---HHHHHHTTT---TTHHHHHHHHHHHT-SS-HHHHHT-HHHHHHS-SS--HHHHHHHHHTS-HHHHHHHEEE-TTS-EEEE----THHHHT--SHHHHHHHHHHHHH--S--TTS--HHHHHHHHHHHHHHHHSGGGGGHHHHHHHHHHHHGGGGTT----GGGTEEEEE-TTS-EEEEES-SS-SSPPPSHHHHHHHHHHHHHHHHTTSS-SSHHHHHHHHHH--GGGHHHHHIIIII-SS--SSHHHHHHHH-TTS--

Radius of gyration: 23.51 Å; Cα contacts (8 Å, |Δi|>4): 272; chains: 1; bounding box: 57×85×62 Å